Protein AF-A0A7Y0BDV2-F1 (afdb_monomer)

Foldseek 3Di:
DDDDPPQDEAEDEDQPDPDQWDFDQDPNHTYIYHYQDALVSQLVRCPVHDDPDDSVRSSVVCVVRPVVRDHVCVVVVVPDPDPDDPDDDDDDDDDDDDDDDDDDDDDDPPPDPPDPDPPDDPDPPPPPPDDDDDDDDDDDDDDDDDDDDDDDDDPPPDPDQPCPPVQNVVLCVLQVWDWAAPDSFWTFIATPVRFTWTWGWDDDPFWIWIWTDGDPKIKIKIAGPAQVVQVVCCVPVVDCVVFPLWDDDRRIIMGIDPNPSSVVSNVSSVVVVVVVVVVVVVVVPPDDDDDDDDDD

Structure (mmCIF, N/CA/C/O backbone):
data_AF-A0A7Y0BDV2-F1
#
_entry.id   AF-A0A7Y0BDV2-F1
#
loop_
_atom_site.group_PDB
_atom_site.id
_atom_site.type_symbol
_atom_site.label_atom_id
_atom_site.label_alt_id
_atom_site.label_comp_id
_atom_site.label_asym_id
_atom_site.label_entity_id
_atom_site.label_seq_id
_atom_site.pdbx_PDB_ins_code
_atom_site.Cartn_x
_atom_site.Cartn_y
_atom_site.Cartn_z
_atom_site.occupancy
_atom_site.B_iso_or_equiv
_atom_site.auth_seq_id
_atom_site.auth_comp_id
_atom_site.auth_asym_id
_atom_site.auth_atom_id
_atom_site.pdbx_PDB_model_num
ATOM 1 N N . MET A 1 1 ? 37.574 -21.581 -22.504 1.00 37.75 1 MET A N 1
ATOM 2 C CA . MET A 1 1 ? 36.428 -20.776 -22.975 1.00 37.75 1 MET A CA 1
ATOM 3 C C . MET A 1 1 ? 36.955 -19.386 -23.278 1.00 37.75 1 MET A C 1
ATOM 5 O O . MET A 1 1 ? 37.462 -18.739 -22.374 1.00 37.75 1 MET A O 1
ATOM 9 N N . ASN A 1 2 ? 36.961 -18.993 -24.551 1.00 33.97 2 ASN A N 1
ATOM 10 C CA . ASN A 1 2 ? 37.527 -17.723 -25.001 1.00 33.97 2 ASN A CA 1
ATOM 11 C C . ASN A 1 2 ? 36.594 -16.583 -24.583 1.00 33.97 2 ASN A C 1
ATOM 13 O O . ASN A 1 2 ? 35.489 -16.477 -25.115 1.00 33.97 2 ASN A O 1
ATOM 17 N N . GLY A 1 3 ? 37.030 -15.761 -23.626 1.00 37.97 3 GLY A N 1
ATOM 18 C CA . GLY A 1 3 ? 36.360 -14.508 -23.294 1.00 37.97 3 GLY A CA 1
ATOM 19 C C . GLY A 1 3 ? 36.381 -13.609 -24.523 1.00 37.97 3 GLY A C 1
ATOM 20 O O . GLY A 1 3 ? 37.451 -13.194 -24.969 1.00 37.97 3 GLY A O 1
ATOM 21 N N . ARG A 1 4 ? 35.210 -13.371 -25.119 1.00 41.12 4 ARG A N 1
ATOM 22 C CA . ARG A 1 4 ? 35.083 -12.370 -26.178 1.00 41.12 4 ARG A CA 1
ATOM 23 C C . ARG A 1 4 ? 35.430 -11.005 -25.572 1.00 41.12 4 ARG A C 1
ATOM 25 O O . ARG A 1 4 ? 35.012 -10.745 -24.443 1.00 41.12 4 ARG A O 1
ATOM 32 N N . PRO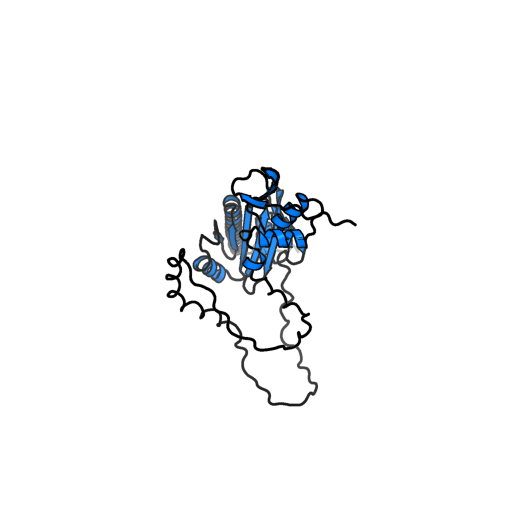 A 1 5 ? 36.194 -10.157 -26.281 1.00 46.66 5 PRO A N 1
ATOM 33 C CA . PRO A 1 5 ? 36.418 -8.786 -25.848 1.00 46.66 5 PRO A CA 1
ATOM 34 C C . PRO A 1 5 ? 35.049 -8.133 -25.663 1.00 46.66 5 PRO A C 1
ATOM 36 O O . PRO A 1 5 ? 34.197 -8.241 -26.543 1.00 46.66 5 PRO A O 1
ATOM 39 N N . THR A 1 6 ? 34.820 -7.529 -24.500 1.00 53.06 6 THR A N 1
ATOM 40 C CA . THR A 1 6 ? 33.627 -6.729 -24.223 1.00 53.06 6 THR A CA 1
ATOM 41 C C . THR A 1 6 ? 33.546 -5.643 -25.286 1.00 53.06 6 THR A C 1
ATOM 43 O O . THR A 1 6 ? 34.313 -4.677 -25.246 1.00 53.06 6 THR A O 1
ATOM 46 N N . GLU A 1 7 ? 32.679 -5.848 -26.279 1.00 60.53 7 GLU A N 1
ATOM 47 C CA . GLU A 1 7 ? 32.279 -4.800 -27.208 1.00 60.53 7 GLU A CA 1
ATOM 48 C C . GLU A 1 7 ? 31.869 -3.586 -26.374 1.00 60.53 7 GLU A C 1
ATOM 50 O O . GLU A 1 7 ? 31.242 -3.708 -25.323 1.00 60.53 7 GLU A O 1
ATOM 55 N N . LYS A 1 8 ? 32.342 -2.409 -26.767 1.00 66.25 8 LYS A N 1
ATOM 56 C CA . LYS A 1 8 ? 32.091 -1.185 -26.019 1.00 66.25 8 LYS A CA 1
ATOM 57 C C . LYS A 1 8 ? 30.638 -0.781 -26.273 1.00 66.25 8 LYS A C 1
ATOM 59 O O . LYS A 1 8 ? 30.310 -0.393 -27.391 1.00 66.25 8 LYS A O 1
ATOM 64 N N . PHE A 1 9 ? 29.793 -0.921 -25.257 1.00 76.38 9 PHE A N 1
ATOM 65 C CA . PHE A 1 9 ? 28.392 -0.509 -25.292 1.00 76.38 9 PHE A CA 1
ATOM 66 C C . PHE A 1 9 ? 28.232 0.864 -24.645 1.00 76.38 9 PHE A C 1
ATOM 68 O O . PHE A 1 9 ? 28.852 1.132 -23.611 1.00 76.38 9 PHE A O 1
ATOM 75 N N . ASP A 1 10 ? 27.368 1.687 -25.232 1.00 82.38 10 ASP A N 1
ATOM 76 C CA . ASP A 1 10 ? 26.904 2.933 -24.621 1.00 82.38 10 ASP A CA 1
ATOM 77 C C . ASP A 1 10 ? 25.481 2.722 -24.091 1.00 82.38 10 ASP A C 1
ATOM 79 O O . ASP A 1 10 ? 24.599 2.285 -24.833 1.00 82.38 10 ASP A O 1
ATOM 83 N N . ILE A 1 11 ? 25.239 3.020 -22.816 1.00 81.94 11 ILE A N 1
ATOM 84 C CA . ILE A 1 11 ? 23.903 2.973 -22.217 1.00 81.94 11 ILE A CA 1
ATOM 85 C C . ILE A 1 11 ? 23.332 4.391 -22.166 1.00 81.94 11 ILE A C 1
ATOM 87 O O . ILE A 1 11 ? 23.942 5.303 -21.609 1.00 81.94 11 ILE A O 1
ATOM 91 N N . VAL A 1 12 ? 22.142 4.577 -22.739 1.00 84.19 12 VAL A N 1
ATOM 92 C CA . VAL A 1 12 ? 21.433 5.861 -22.770 1.00 84.19 12 VAL A CA 1
ATOM 93 C C . VAL A 1 12 ? 20.081 5.705 -22.083 1.00 84.19 12 VAL A C 1
ATOM 95 O O . VAL A 1 12 ? 19.277 4.843 -22.440 1.00 84.19 12 VAL A O 1
ATOM 98 N N . VAL A 1 13 ? 19.816 6.558 -21.094 1.00 82.50 13 VAL A N 1
ATOM 99 C CA . VAL A 1 13 ? 18.532 6.588 -20.386 1.00 82.50 13 VAL A CA 1
ATOM 100 C C . VAL A 1 13 ? 17.626 7.628 -21.041 1.00 82.50 13 VAL A C 1
ATOM 102 O O . VAL A 1 13 ? 17.901 8.826 -20.988 1.00 82.50 13 VAL A O 1
ATOM 105 N N . GLU A 1 14 ? 16.526 7.189 -21.657 1.00 81.19 14 GLU A N 1
ATOM 106 C CA . GLU A 1 14 ? 15.558 8.082 -22.304 1.00 81.19 14 GLU A CA 1
ATOM 107 C C . GLU A 1 14 ? 14.164 7.964 -21.684 1.00 81.19 14 GLU A C 1
ATOM 109 O O . GLU A 1 14 ? 13.527 6.911 -21.675 1.00 81.19 14 GLU A O 1
ATOM 114 N N . LYS A 1 15 ? 13.622 9.101 -21.228 1.00 75.81 15 LYS A N 1
ATOM 115 C CA . LYS A 1 15 ? 12.281 9.178 -20.617 1.00 75.81 15 LYS A CA 1
ATOM 116 C C . LYS A 1 15 ? 11.137 8.867 -21.585 1.00 75.81 15 LYS A C 1
ATOM 118 O O . LYS A 1 15 ? 10.040 8.553 -21.137 1.00 75.81 15 LYS A O 1
ATOM 123 N N . LYS A 1 16 ? 11.360 9.011 -22.894 1.00 75.25 16 LYS A N 1
ATOM 124 C CA . LYS A 1 16 ? 10.326 8.893 -23.937 1.00 75.25 16 LYS A CA 1
ATOM 125 C C . LYS A 1 16 ? 10.559 7.710 -24.875 1.00 75.25 16 LYS A C 1
ATOM 127 O O . LYS A 1 16 ? 10.121 7.747 -26.021 1.00 75.25 16 LYS A O 1
ATOM 132 N N . PHE A 1 17 ? 11.231 6.665 -24.399 1.00 75.19 17 PHE A N 1
ATOM 133 C CA . PHE A 1 17 ? 11.416 5.461 -25.195 1.00 75.19 17 PHE A CA 1
ATOM 134 C C . PHE A 1 17 ? 10.197 4.522 -25.058 1.00 75.19 17 PHE A C 1
ATOM 136 O O . PHE A 1 17 ? 9.722 4.309 -23.936 1.00 75.19 17 PHE A O 1
ATOM 143 N N . PRO A 1 18 ? 9.636 3.981 -26.161 1.00 72.81 18 PRO A N 1
ATOM 144 C CA . PRO A 1 18 ? 8.401 3.188 -26.125 1.00 72.81 18 PRO A CA 1
ATOM 145 C C . PRO A 1 18 ? 8.577 1.784 -25.525 1.00 72.81 18 PRO A C 1
ATOM 147 O O . PRO A 1 18 ? 7.611 1.244 -24.991 1.00 72.81 18 PRO A O 1
ATOM 150 N N . ALA A 1 19 ? 9.789 1.224 -25.553 1.00 75.31 19 ALA A N 1
ATOM 151 C CA . ALA A 1 19 ? 10.113 -0.073 -24.953 1.00 75.31 19 ALA A CA 1
ATOM 152 C C . ALA A 1 19 ? 10.901 0.078 -23.637 1.00 75.31 19 ALA A C 1
ATOM 154 O O . ALA A 1 19 ? 11.545 1.100 -23.408 1.00 75.31 19 ALA A O 1
ATOM 155 N N . ASP A 1 20 ? 10.869 -0.946 -22.784 1.00 76.50 20 ASP A N 1
ATOM 156 C CA . ASP A 1 20 ? 11.617 -0.952 -21.515 1.00 76.50 20 ASP A CA 1
ATOM 157 C C . ASP A 1 20 ? 13.120 -1.216 -21.713 1.00 76.50 20 ASP A C 1
ATOM 159 O O . ASP A 1 20 ? 13.948 -0.800 -20.899 1.00 76.50 20 ASP A O 1
ATOM 163 N N . VAL A 1 21 ? 13.478 -1.876 -22.819 1.00 84.88 21 VAL A N 1
ATOM 164 C CA . VAL A 1 21 ? 14.854 -2.064 -23.278 1.00 84.88 21 VAL A CA 1
ATOM 165 C C . VAL A 1 21 ? 14.880 -2.060 -24.806 1.00 84.88 21 VAL A C 1
ATOM 167 O O . VAL A 1 21 ? 14.010 -2.658 -25.444 1.00 84.88 21 VAL A O 1
ATOM 170 N N . ALA A 1 22 ? 15.879 -1.426 -25.412 1.00 86.56 22 ALA A N 1
ATOM 171 C CA . ALA A 1 22 ? 16.184 -1.641 -26.823 1.00 86.56 22 ALA A CA 1
ATOM 172 C C . ALA A 1 22 ? 17.684 -1.588 -27.074 1.00 86.56 22 ALA A C 1
ATOM 174 O O . ALA A 1 22 ? 18.360 -0.646 -26.671 1.00 86.56 22 ALA A O 1
ATOM 175 N N . LEU A 1 23 ? 18.188 -2.595 -27.778 1.00 86.75 23 LEU A N 1
ATOM 176 C CA . LEU A 1 23 ? 19.557 -2.631 -28.262 1.00 86.75 23 LEU A CA 1
ATOM 177 C C . LEU A 1 23 ? 19.551 -2.187 -29.726 1.00 86.75 23 LEU A C 1
ATOM 179 O O . LEU A 1 23 ? 18.990 -2.872 -30.582 1.00 86.75 23 LEU A O 1
ATOM 183 N N . ILE A 1 24 ? 20.131 -1.024 -30.008 1.00 86.69 24 ILE A N 1
ATOM 184 C CA . ILE A 1 24 ? 20.155 -0.430 -31.347 1.00 86.69 24 ILE A CA 1
ATOM 185 C C . ILE A 1 24 ? 21.607 -0.196 -31.745 1.00 86.69 24 ILE A C 1
ATOM 187 O O . ILE A 1 24 ? 22.395 0.335 -30.970 1.00 86.69 24 ILE A O 1
ATOM 191 N N . ASN A 1 25 ? 21.973 -0.575 -32.967 1.00 87.00 25 ASN A N 1
ATOM 192 C CA . ASN A 1 25 ? 23.288 -0.256 -33.510 1.00 87.00 25 ASN A CA 1
ATOM 193 C C . ASN A 1 25 ? 23.252 1.139 -34.152 1.00 87.00 25 ASN A C 1
ATOM 195 O O . ASN A 1 25 ? 22.637 1.324 -35.204 1.00 87.00 25 ASN A O 1
ATOM 199 N N . LEU A 1 26 ? 23.888 2.118 -33.509 1.00 83.06 26 LEU A N 1
ATOM 200 C CA . LEU A 1 26 ? 24.015 3.486 -33.999 1.00 83.06 26 LEU A CA 1
ATOM 201 C C . LEU A 1 26 ? 25.461 3.730 -34.426 1.00 83.06 26 LEU A C 1
ATOM 203 O O . LEU A 1 26 ? 26.380 3.709 -33.613 1.00 83.06 26 LEU A O 1
ATOM 207 N N . ASN A 1 27 ? 25.673 3.983 -35.720 1.00 80.81 27 ASN A N 1
ATOM 208 C CA . ASN A 1 27 ? 26.992 4.298 -36.286 1.00 80.81 27 ASN A CA 1
ATOM 209 C C . ASN A 1 27 ? 28.079 3.236 -36.005 1.00 80.81 27 ASN A C 1
ATOM 211 O O . ASN A 1 27 ? 29.254 3.572 -35.868 1.00 80.81 27 ASN A O 1
ATOM 215 N N . GLY A 1 28 ? 27.700 1.957 -35.917 1.00 81.81 28 GLY A N 1
ATOM 216 C CA . GLY A 1 28 ? 28.626 0.859 -35.623 1.00 81.81 28 GLY A CA 1
ATOM 217 C C . GLY A 1 28 ? 28.878 0.627 -34.129 1.00 81.81 28 GLY A C 1
ATOM 218 O O . GLY A 1 28 ? 29.661 -0.260 -33.795 1.00 81.81 28 GLY A O 1
ATOM 219 N N . VAL A 1 29 ? 28.221 1.383 -33.242 1.00 83.88 29 VAL A N 1
ATOM 220 C CA . VAL A 1 29 ? 28.257 1.198 -31.786 1.00 83.88 29 VAL A CA 1
ATOM 221 C C . VAL A 1 29 ? 26.921 0.618 -31.331 1.00 83.88 29 VAL A C 1
ATOM 223 O O . VAL A 1 29 ? 25.858 1.108 -31.709 1.00 83.88 29 VAL A O 1
ATOM 226 N N . GLN A 1 30 ? 26.956 -0.440 -30.522 1.00 85.25 30 GLN A N 1
ATOM 227 C CA . GLN A 1 30 ? 25.744 -0.973 -29.905 1.00 85.25 30 GLN A CA 1
ATOM 228 C C . GLN A 1 30 ? 25.354 -0.084 -28.718 1.00 85.25 30 GLN A C 1
ATOM 230 O O . GLN A 1 30 ? 26.071 -0.006 -27.721 1.00 85.25 30 GLN A O 1
ATOM 235 N N . THR A 1 31 ? 24.219 0.597 -28.847 1.00 88.62 31 THR A N 1
ATOM 236 C CA . THR A 1 31 ? 23.654 1.479 -27.829 1.00 88.62 31 THR A CA 1
ATOM 237 C C . THR A 1 31 ? 22.446 0.810 -27.186 1.00 88.62 31 THR A C 1
ATOM 239 O O . THR A 1 31 ? 21.526 0.366 -27.879 1.00 88.62 31 THR A O 1
ATOM 242 N N . LEU A 1 32 ? 22.444 0.735 -25.857 1.00 88.12 32 LEU A N 1
ATOM 243 C CA . LEU A 1 32 ? 21.336 0.205 -25.077 1.00 88.12 32 LEU A CA 1
ATOM 244 C C . LEU A 1 32 ? 20.482 1.359 -24.546 1.00 88.12 32 LEU A C 1
ATOM 246 O O . LEU A 1 32 ? 20.942 2.154 -23.729 1.00 88.12 32 LEU A O 1
ATOM 250 N N . PHE A 1 33 ? 19.231 1.426 -24.987 1.00 89.06 33 PHE A N 1
ATOM 251 C CA . PHE A 1 33 ? 18.248 2.384 -24.498 1.00 89.06 33 PHE A CA 1
ATOM 252 C C . PHE A 1 33 ? 17.466 1.788 -23.332 1.00 89.06 33 PHE A C 1
ATOM 254 O O . PHE A 1 33 ? 16.874 0.712 -23.461 1.00 89.06 33 PHE A O 1
ATOM 261 N N . LEU A 1 34 ? 17.459 2.502 -22.206 1.00 87.56 34 LEU A N 1
ATOM 262 C CA . LEU A 1 34 ? 16.721 2.140 -20.999 1.00 87.56 34 LEU A CA 1
ATOM 263 C C . LEU A 1 34 ? 15.701 3.221 -20.642 1.00 87.56 34 LEU A C 1
ATOM 265 O O . LEU A 1 34 ? 15.996 4.418 -20.669 1.00 87.56 34 LEU A O 1
ATOM 269 N N . ARG A 1 35 ? 14.502 2.792 -20.245 1.00 86.31 35 ARG A N 1
ATOM 270 C CA . ARG A 1 35 ? 13.512 3.665 -19.606 1.00 86.31 35 ARG A CA 1
ATOM 271 C C . ARG A 1 35 ? 13.911 3.917 -18.140 1.00 86.31 35 ARG A C 1
ATOM 273 O O . ARG A 1 35 ? 14.531 3.043 -17.531 1.00 86.31 35 ARG A O 1
ATOM 280 N N . PRO A 1 36 ? 13.546 5.062 -17.530 1.00 82.62 36 PRO A N 1
ATOM 281 C CA . PRO A 1 36 ? 13.649 5.229 -16.083 1.00 82.62 36 PRO A CA 1
ATOM 282 C C . PRO A 1 36 ? 12.858 4.134 -15.353 1.00 82.62 36 PRO A C 1
ATOM 284 O O . PRO A 1 36 ? 11.647 4.021 -15.521 1.00 82.62 36 PRO A O 1
ATOM 287 N N . GLN A 1 37 ? 13.551 3.322 -14.560 1.00 82.88 37 GLN A N 1
ATOM 288 C CA . GLN A 1 37 ? 13.022 2.158 -13.854 1.00 82.88 37 GLN A CA 1
ATOM 289 C C . GLN A 1 37 ? 13.871 1.874 -12.609 1.00 82.88 37 GLN A C 1
ATOM 291 O O . GLN A 1 37 ? 14.824 2.596 -12.325 1.00 82.88 37 GLN A O 1
ATOM 296 N N . THR A 1 38 ? 13.537 0.837 -11.843 1.00 85.50 38 THR A N 1
ATOM 297 C CA . THR A 1 38 ? 14.323 0.468 -10.656 1.00 85.50 38 THR A CA 1
ATOM 298 C C . THR A 1 38 ? 15.670 -0.144 -11.051 1.00 85.50 38 THR A C 1
ATOM 300 O O . THR A 1 38 ? 15.770 -0.801 -12.089 1.00 85.50 38 THR A O 1
ATOM 303 N N . PHE A 1 39 ? 16.699 0.021 -10.207 1.00 86.38 39 PHE A N 1
ATOM 304 C CA . PHE A 1 39 ? 18.043 -0.524 -10.458 1.00 86.38 39 PHE A CA 1
ATOM 305 C C . PHE A 1 39 ? 18.004 -2.025 -10.784 1.00 86.38 39 PHE A C 1
ATOM 307 O O . PHE A 1 39 ? 18.563 -2.463 -11.785 1.00 86.38 39 PHE A O 1
ATOM 314 N N . ARG A 1 40 ? 17.240 -2.806 -10.010 1.00 86.19 40 ARG A N 1
ATOM 315 C CA . ARG A 1 40 ? 17.055 -4.246 -10.243 1.00 86.19 40 ARG A CA 1
ATOM 316 C C . ARG A 1 40 ? 16.456 -4.562 -11.618 1.00 86.19 40 ARG A C 1
ATOM 318 O O . ARG A 1 40 ? 16.956 -5.449 -12.303 1.00 86.19 40 ARG A O 1
ATOM 325 N N . SER A 1 41 ? 15.433 -3.818 -12.037 1.00 87.44 41 SER A N 1
ATOM 326 C CA . SER A 1 41 ? 14.811 -4.007 -13.358 1.00 87.44 41 SER A CA 1
ATOM 327 C C . SER A 1 41 ? 15.776 -3.631 -14.484 1.00 87.44 41 SER A C 1
ATOM 329 O O . SER A 1 41 ? 15.817 -4.294 -15.516 1.00 87.44 41 SER A O 1
ATOM 331 N N . ALA A 1 42 ? 16.617 -2.612 -14.271 1.00 89.00 42 ALA A N 1
ATOM 332 C CA . ALA A 1 42 ? 17.688 -2.265 -15.201 1.00 89.00 42 ALA A CA 1
ATOM 333 C C . ALA A 1 42 ? 18.719 -3.388 -15.336 1.00 89.00 42 ALA A C 1
ATOM 335 O O . ALA A 1 42 ? 19.056 -3.751 -16.461 1.00 89.00 42 ALA A O 1
ATOM 336 N N . VAL A 1 43 ? 19.158 -3.989 -14.227 1.00 90.56 43 VAL A N 1
ATOM 337 C CA . VAL A 1 43 ? 20.105 -5.120 -14.235 1.00 90.56 43 VAL A CA 1
ATOM 338 C C . VAL A 1 43 ? 19.530 -6.311 -15.001 1.00 90.56 43 VAL A C 1
ATOM 340 O O . VAL A 1 43 ? 20.208 -6.892 -15.850 1.00 90.56 43 VAL A O 1
ATOM 343 N N . GLU A 1 44 ? 18.269 -6.660 -14.744 1.00 90.12 44 GLU A N 1
ATOM 344 C CA . GLU A 1 44 ? 17.595 -7.762 -15.434 1.00 90.12 44 GLU A CA 1
ATOM 345 C C . GLU A 1 44 ? 17.424 -7.476 -16.935 1.00 90.12 44 GLU A C 1
ATOM 347 O O . GLU A 1 44 ? 17.742 -8.338 -17.758 1.00 90.12 44 GLU A O 1
ATOM 352 N N . ASN A 1 45 ? 17.031 -6.255 -17.310 1.00 90.44 45 ASN A N 1
ATOM 353 C CA . ASN A 1 45 ? 16.884 -5.857 -18.712 1.00 90.44 45 ASN A CA 1
ATOM 354 C C . ASN A 1 45 ? 18.220 -5.856 -19.464 1.00 90.44 45 ASN A C 1
ATOM 356 O O . ASN A 1 45 ? 18.277 -6.348 -20.589 1.00 90.44 45 ASN A O 1
ATOM 360 N N . VAL A 1 46 ? 19.303 -5.368 -18.846 1.00 90.31 46 VAL A N 1
ATOM 361 C CA . VAL A 1 46 ? 20.657 -5.420 -19.425 1.00 90.31 46 VAL A CA 1
ATOM 362 C C . VAL A 1 46 ? 21.079 -6.867 -19.663 1.00 90.31 46 VAL A C 1
ATOM 364 O O . VAL A 1 46 ? 21.561 -7.195 -20.745 1.00 90.31 46 VAL A O 1
ATOM 367 N N . ARG A 1 47 ? 20.857 -7.754 -18.688 1.00 92.44 47 ARG A N 1
ATOM 368 C CA . ARG A 1 47 ? 21.218 -9.174 -18.804 1.00 92.44 47 ARG A CA 1
ATOM 369 C C . ARG A 1 47 ? 20.418 -9.897 -19.889 1.00 92.44 47 ARG A C 1
ATOM 371 O O . ARG A 1 47 ? 20.952 -10.773 -20.562 1.00 92.44 47 ARG A O 1
ATOM 378 N N . ASN A 1 48 ? 19.148 -9.536 -20.055 1.00 88.56 48 ASN A N 1
ATOM 379 C CA . ASN A 1 48 ? 18.289 -10.108 -21.090 1.00 88.56 48 ASN A CA 1
ATOM 380 C C . ASN A 1 48 ? 18.645 -9.578 -22.488 1.00 88.56 48 ASN A C 1
ATOM 382 O O . ASN A 1 48 ? 18.579 -10.329 -23.458 1.00 88.56 48 ASN A O 1
ATOM 386 N N . ALA A 1 49 ? 19.032 -8.303 -22.596 1.00 88.06 49 ALA A N 1
ATOM 387 C CA . ALA A 1 49 ? 19.389 -7.673 -23.865 1.00 88.06 49 ALA A CA 1
ATOM 388 C C . ALA A 1 49 ? 20.807 -8.027 -24.340 1.00 88.06 49 ALA A C 1
ATOM 390 O O . ALA A 1 49 ? 21.035 -8.147 -25.543 1.00 88.06 49 ALA A O 1
ATOM 391 N N . VAL A 1 50 ? 21.758 -8.210 -23.418 1.00 86.12 50 VAL A N 1
ATOM 392 C CA . VAL A 1 50 ? 23.162 -8.504 -23.734 1.00 86.12 50 VAL A CA 1
ATOM 393 C C . VAL A 1 50 ? 23.494 -9.945 -23.351 1.00 86.12 50 VAL A C 1
ATOM 395 O O . VAL A 1 50 ? 23.746 -10.279 -22.192 1.00 86.12 50 VAL A O 1
ATOM 398 N N . ALA A 1 51 ? 23.517 -10.819 -24.356 1.00 85.31 51 ALA A N 1
ATOM 399 C CA . ALA A 1 51 ? 23.767 -12.240 -24.155 1.00 85.31 51 ALA A CA 1
ATOM 400 C C . ALA A 1 51 ? 25.161 -12.506 -23.553 1.00 85.31 51 ALA A C 1
ATOM 402 O O . ALA A 1 51 ? 26.183 -12.085 -24.095 1.00 85.31 51 ALA A O 1
ATOM 403 N N . GLY A 1 52 ? 25.201 -13.273 -22.459 1.00 85.81 52 GLY A N 1
ATOM 404 C CA . GLY A 1 52 ? 26.444 -13.729 -21.824 1.00 85.81 52 GLY A CA 1
ATOM 405 C C . GLY A 1 52 ? 27.023 -12.790 -20.762 1.00 85.81 52 GLY A C 1
ATOM 406 O O . GLY A 1 52 ? 28.096 -13.077 -20.233 1.00 85.81 52 GLY A O 1
ATOM 407 N N . VAL A 1 53 ? 26.328 -11.703 -20.420 1.00 88.12 53 VAL A N 1
ATOM 408 C CA . VAL A 1 53 ? 26.711 -10.820 -19.311 1.00 88.12 53 VAL A CA 1
ATOM 409 C C . VAL A 1 53 ? 26.335 -11.458 -17.970 1.00 88.12 53 VAL A C 1
ATOM 411 O O . VAL A 1 53 ? 25.219 -11.946 -17.784 1.00 88.12 53 VAL A O 1
ATOM 414 N N . THR A 1 54 ? 27.272 -11.461 -17.020 1.00 91.31 54 THR A N 1
ATOM 415 C CA . THR A 1 54 ? 27.018 -11.909 -15.643 1.00 91.31 54 THR A CA 1
ATOM 416 C C . THR A 1 54 ? 26.263 -10.839 -14.853 1.00 91.31 54 THR A C 1
ATOM 418 O O . THR A 1 54 ? 26.325 -9.656 -15.181 1.00 91.31 54 THR A O 1
ATOM 421 N N . LEU A 1 55 ? 25.562 -11.240 -13.786 1.00 88.69 55 LEU A N 1
ATOM 422 C CA . LEU A 1 55 ? 24.831 -10.308 -12.913 1.00 88.69 55 LEU A CA 1
ATOM 423 C C . LEU A 1 55 ? 25.743 -9.177 -12.403 1.00 88.69 55 LEU A C 1
ATOM 425 O O . LEU A 1 55 ? 25.414 -8.007 -12.557 1.00 88.69 55 LEU A O 1
ATOM 429 N N . GLU A 1 56 ? 26.919 -9.532 -11.885 1.00 87.38 56 GLU A N 1
ATOM 430 C CA . GLU A 1 56 ? 27.899 -8.576 -11.354 1.00 87.38 56 GLU A CA 1
ATOM 431 C C . GLU A 1 56 ? 28.387 -7.586 -12.422 1.00 87.38 56 GLU A C 1
ATOM 433 O O . GLU A 1 56 ? 28.540 -6.397 -12.149 1.00 87.38 56 GLU A O 1
ATOM 438 N N . ALA A 1 57 ? 28.590 -8.054 -13.659 1.00 88.00 57 ALA A N 1
ATOM 439 C CA . ALA A 1 57 ? 28.988 -7.191 -14.765 1.00 88.00 57 ALA A CA 1
ATOM 440 C C . ALA A 1 57 ? 27.854 -6.238 -15.179 1.00 88.00 57 ALA A C 1
ATOM 442 O O . ALA A 1 57 ? 28.115 -5.069 -15.454 1.00 88.00 57 ALA A O 1
ATOM 443 N N . ALA A 1 58 ? 26.601 -6.705 -15.186 1.00 89.19 58 ALA A N 1
ATOM 444 C CA . ALA A 1 58 ? 25.438 -5.859 -15.456 1.00 89.19 58 ALA A CA 1
ATOM 445 C C . ALA A 1 58 ? 25.264 -4.767 -14.388 1.00 89.19 58 ALA A C 1
ATOM 447 O O . ALA A 1 58 ? 25.057 -3.602 -14.728 1.00 89.19 58 ALA A O 1
ATOM 448 N N . GLU A 1 59 ? 25.415 -5.115 -13.109 1.00 90.12 59 GLU A N 1
ATOM 449 C CA . GLU A 1 59 ? 25.381 -4.152 -12.003 1.00 90.12 59 GLU A CA 1
ATOM 450 C C . GLU A 1 59 ? 26.500 -3.113 -12.106 1.00 90.12 59 GLU A C 1
ATOM 452 O O . GLU A 1 59 ? 26.246 -1.916 -11.958 1.00 90.12 59 GLU A O 1
ATOM 457 N N . ALA A 1 60 ? 27.730 -3.555 -12.389 1.00 86.88 60 ALA A N 1
ATOM 458 C CA . ALA A 1 60 ? 28.869 -2.662 -12.569 1.00 86.88 60 ALA A CA 1
ATOM 459 C C . ALA A 1 60 ? 28.641 -1.679 -13.731 1.00 86.88 60 ALA A C 1
ATOM 461 O O . ALA A 1 60 ? 28.860 -0.480 -13.563 1.00 86.88 60 ALA A O 1
ATOM 462 N N . MET A 1 61 ? 28.125 -2.159 -14.870 1.00 87.25 61 MET A N 1
ATOM 463 C CA . MET A 1 61 ? 27.832 -1.321 -16.039 1.00 87.25 61 MET A CA 1
ATOM 464 C C . MET A 1 61 ? 26.784 -0.245 -15.744 1.00 87.25 61 MET A C 1
ATOM 466 O O . MET A 1 61 ? 26.973 0.914 -16.112 1.00 87.25 61 MET A O 1
ATOM 470 N N . ILE A 1 62 ? 25.699 -0.599 -15.051 1.00 89.62 62 ILE A N 1
ATOM 471 C CA . ILE A 1 62 ? 24.640 0.362 -14.711 1.00 89.62 62 ILE A CA 1
ATOM 472 C C . ILE A 1 62 ? 25.154 1.399 -13.711 1.00 89.62 62 ILE A C 1
ATOM 474 O O . ILE A 1 62 ? 24.869 2.583 -13.866 1.00 89.62 62 ILE A O 1
ATOM 478 N N . ARG A 1 63 ? 25.953 0.989 -12.717 1.00 88.06 63 ARG A N 1
ATOM 479 C CA . ARG A 1 63 ? 26.545 1.920 -11.740 1.00 88.06 63 ARG A CA 1
ATOM 480 C C . ARG A 1 63 ? 27.537 2.892 -12.375 1.00 88.06 63 ARG A C 1
ATOM 482 O O . ARG A 1 63 ? 27.601 4.042 -11.949 1.00 88.06 63 ARG A O 1
ATOM 489 N N . GLU A 1 64 ? 28.309 2.443 -13.362 1.00 86.75 64 GLU A N 1
ATOM 490 C CA . GLU A 1 64 ? 29.314 3.275 -14.030 1.00 86.75 64 GLU A CA 1
ATOM 491 C C . GLU A 1 64 ? 28.687 4.250 -15.035 1.00 86.75 64 GLU A C 1
ATOM 493 O O . GLU A 1 64 ? 29.050 5.426 -15.058 1.00 86.75 64 GLU A O 1
ATOM 498 N N . GLN A 1 65 ? 27.738 3.784 -15.853 1.00 84.50 65 GLN A N 1
ATOM 499 C CA . GLN A 1 65 ? 27.195 4.575 -16.962 1.00 84.50 65 GLN A CA 1
ATOM 500 C C . GLN A 1 65 ? 25.884 5.301 -16.631 1.00 84.50 65 GLN A C 1
ATOM 502 O O . GLN A 1 65 ? 25.537 6.271 -17.303 1.00 84.50 65 GLN A O 1
ATOM 507 N N . CYS A 1 66 ? 25.143 4.867 -15.608 1.00 83.81 66 CYS A N 1
ATOM 508 C CA . CYS A 1 66 ? 23.806 5.380 -15.303 1.00 83.81 66 CYS A CA 1
ATOM 509 C C . CYS A 1 66 ? 23.637 5.710 -13.808 1.00 83.81 66 CYS A C 1
ATOM 511 O O . CYS A 1 66 ? 22.869 5.044 -13.109 1.00 83.81 66 CYS A O 1
ATOM 513 N N . PRO A 1 67 ? 24.273 6.789 -13.309 1.00 79.31 67 PRO A N 1
ATOM 514 C CA . PRO A 1 67 ? 24.118 7.225 -11.917 1.00 79.31 67 PRO A CA 1
ATOM 515 C C . PRO A 1 67 ? 22.693 7.702 -11.582 1.00 79.31 67 PRO A C 1
ATOM 517 O O . PRO A 1 67 ? 22.378 7.935 -10.419 1.00 79.31 67 PRO A O 1
ATOM 520 N N . GLU A 1 68 ? 21.832 7.868 -12.591 1.00 75.75 68 GLU A N 1
ATOM 521 C CA . GLU A 1 68 ? 20.435 8.288 -12.439 1.00 75.75 68 GLU A CA 1
ATOM 522 C C . GLU A 1 68 ? 19.535 7.206 -11.825 1.00 75.75 68 GLU A C 1
ATOM 524 O O . GLU A 1 68 ? 18.498 7.531 -11.244 1.00 75.75 68 GLU A O 1
ATOM 529 N N . PHE A 1 69 ? 19.914 5.926 -11.920 1.00 76.88 69 PHE A N 1
ATOM 530 C CA . PHE A 1 69 ? 19.182 4.849 -11.260 1.00 76.88 69 PHE A CA 1
ATOM 531 C C . PHE A 1 69 ? 19.537 4.830 -9.774 1.00 76.88 69 PHE A C 1
ATOM 533 O O . PHE A 1 69 ? 20.505 4.201 -9.349 1.00 76.88 69 PHE A O 1
ATOM 540 N N . VAL A 1 70 ? 18.747 5.546 -8.974 1.00 64.75 70 VAL A N 1
ATOM 541 C CA . VAL A 1 70 ? 18.900 5.538 -7.519 1.00 64.75 70 VAL A CA 1
ATOM 542 C C . VAL A 1 70 ? 18.509 4.160 -6.995 1.00 64.75 70 VAL A C 1
ATOM 544 O O . VAL A 1 70 ? 17.386 3.695 -7.199 1.00 64.75 70 VAL A O 1
ATOM 547 N N . ASP A 1 71 ? 19.457 3.504 -6.330 1.00 64.75 71 ASP A N 1
ATOM 548 C CA . ASP A 1 71 ? 19.219 2.214 -5.701 1.00 64.75 71 ASP A CA 1
ATOM 549 C C . ASP A 1 71 ? 18.144 2.359 -4.618 1.00 64.75 71 ASP A C 1
ATOM 551 O O . ASP A 1 71 ? 18.197 3.274 -3.787 1.00 64.75 71 ASP A O 1
ATOM 555 N N . ILE A 1 72 ? 17.161 1.460 -4.618 1.00 59.53 72 ILE A N 1
ATOM 556 C CA . ILE A 1 72 ? 16.116 1.467 -3.588 1.00 59.53 72 ILE A CA 1
ATOM 557 C C . ILE A 1 72 ? 16.767 1.213 -2.226 1.00 59.53 72 ILE A C 1
ATOM 559 O O . ILE A 1 72 ? 16.342 1.796 -1.236 1.00 59.53 72 ILE A O 1
ATOM 563 N N . ASP A 1 73 ? 17.871 0.466 -2.183 1.00 52.06 73 ASP A N 1
ATOM 564 C CA . ASP A 1 73 ? 18.639 0.238 -0.960 1.00 52.06 73 ASP A CA 1
ATOM 565 C C . ASP A 1 73 ? 19.329 1.521 -0.450 1.00 52.06 73 ASP A C 1
ATOM 567 O O . ASP A 1 73 ? 19.469 1.714 0.758 1.00 52.06 73 ASP A O 1
ATOM 571 N N . ASN A 1 74 ? 19.678 2.465 -1.336 1.00 54.28 74 ASN A N 1
ATOM 572 C CA . ASN A 1 74 ? 20.135 3.804 -0.935 1.00 54.28 74 ASN A CA 1
ATOM 573 C C . ASN A 1 74 ? 18.973 4.675 -0.433 1.00 54.28 74 ASN A C 1
ATOM 575 O O . ASN A 1 74 ? 19.142 5.426 0.526 1.00 54.28 74 ASN A O 1
ATOM 579 N N . LEU A 1 75 ? 17.786 4.560 -1.038 1.00 51.84 75 LEU A N 1
ATOM 580 C CA . LEU A 1 75 ? 16.575 5.263 -0.583 1.00 51.84 75 LEU A CA 1
ATOM 581 C C . LEU A 1 75 ? 16.044 4.717 0.750 1.00 51.84 75 LEU A C 1
ATOM 583 O O . LEU A 1 75 ? 15.464 5.462 1.535 1.00 51.84 75 LEU A O 1
ATOM 587 N N . LEU A 1 76 ? 16.271 3.433 1.021 1.00 51.12 76 LEU A N 1
ATOM 588 C CA . LEU A 1 76 ? 15.901 2.749 2.257 1.00 51.12 76 LEU A CA 1
ATOM 589 C C . LEU A 1 76 ? 17.027 2.750 3.307 1.00 51.12 76 LEU A C 1
ATOM 591 O O . LEU A 1 76 ? 16.868 2.135 4.360 1.00 51.12 76 LEU A O 1
ATOM 595 N N . GLY A 1 77 ? 18.165 3.408 3.041 1.00 45.28 77 GLY A N 1
ATOM 596 C CA . GLY A 1 77 ? 19.302 3.489 3.968 1.00 45.28 77 GLY A CA 1
ATOM 597 C C . GLY A 1 77 ? 19.934 2.135 4.323 1.00 45.28 77 GLY A C 1
ATOM 598 O O . GLY A 1 77 ? 20.573 2.005 5.365 1.00 45.28 77 GLY A O 1
ATOM 599 N N . THR A 1 78 ? 19.737 1.117 3.485 1.00 47.03 78 THR A N 1
ATOM 600 C CA . THR A 1 78 ? 20.209 -0.265 3.674 1.00 47.03 78 THR A CA 1
ATOM 601 C C . THR A 1 78 ? 21.528 -0.554 2.966 1.00 47.03 78 THR A C 1
ATOM 603 O O . THR A 1 78 ? 22.059 -1.656 3.105 1.00 47.03 78 THR A O 1
ATOM 606 N N . SER A 1 79 ? 22.114 0.431 2.276 1.00 43.38 79 SER A N 1
ATOM 607 C CA . SER A 1 79 ? 23.469 0.335 1.739 1.00 43.38 79 SER A CA 1
ATOM 608 C C . SER A 1 79 ? 24.483 0.204 2.882 1.00 43.38 79 SER A C 1
ATOM 610 O O . SER A 1 79 ? 25.005 1.190 3.411 1.00 43.38 79 SER A O 1
ATOM 612 N N . LEU A 1 80 ? 24.767 -1.030 3.293 1.00 46.28 80 LEU A N 1
ATOM 613 C CA . LEU A 1 80 ? 25.939 -1.323 4.102 1.00 46.28 80 LEU A CA 1
ATOM 614 C C . LEU A 1 80 ? 27.163 -0.846 3.307 1.00 46.28 80 LEU A C 1
ATOM 616 O O . LEU A 1 80 ? 27.291 -1.205 2.132 1.00 46.28 80 LEU A O 1
ATOM 620 N N . PRO A 1 81 ? 28.051 -0.024 3.895 1.00 44.19 81 PRO A N 1
ATOM 621 C CA . PRO A 1 81 ? 29.284 0.346 3.224 1.00 44.19 81 PRO A CA 1
ATOM 622 C C . PRO A 1 81 ? 30.014 -0.942 2.851 1.00 44.19 81 PRO A C 1
ATOM 624 O O . PRO A 1 81 ? 30.188 -1.822 3.699 1.00 44.19 81 PRO A O 1
ATOM 627 N N . ALA A 1 82 ? 30.394 -1.062 1.576 1.00 48.19 82 ALA A N 1
ATOM 628 C CA . ALA A 1 82 ? 31.162 -2.201 1.100 1.00 48.19 82 ALA A CA 1
ATOM 629 C C . ALA A 1 82 ? 32.345 -2.421 2.059 1.00 48.19 82 ALA A C 1
ATOM 631 O O . ALA A 1 82 ? 33.053 -1.450 2.363 1.00 48.19 82 ALA A O 1
ATOM 632 N N . PRO A 1 83 ? 32.541 -3.644 2.587 1.00 46.22 83 PRO A N 1
ATOM 633 C CA . PRO A 1 83 ? 33.647 -3.899 3.489 1.00 46.22 83 PRO A CA 1
ATOM 634 C C . PRO A 1 83 ? 34.945 -3.502 2.776 1.00 46.22 83 PRO A C 1
ATOM 636 O O . PRO A 1 83 ? 35.104 -3.806 1.587 1.00 46.22 83 PRO A O 1
ATOM 639 N N . PRO A 1 84 ? 35.858 -2.782 3.455 1.00 47.31 84 PRO A N 1
ATOM 640 C CA . PRO A 1 84 ? 37.122 -2.409 2.847 1.00 47.31 84 PRO A CA 1
ATOM 641 C C . PRO A 1 84 ? 37.815 -3.688 2.358 1.00 47.31 84 PRO A C 1
ATOM 643 O O . PRO A 1 84 ? 37.801 -4.684 3.084 1.00 47.31 84 PRO A O 1
ATOM 646 N N . PRO A 1 85 ? 38.390 -3.699 1.144 1.00 46.81 85 PRO A N 1
ATOM 647 C CA . PRO A 1 85 ? 39.012 -4.894 0.592 1.00 46.81 85 PRO A CA 1
ATOM 648 C C . PRO A 1 85 ? 40.111 -5.394 1.535 1.00 46.81 85 PRO A C 1
ATOM 650 O O . PRO A 1 85 ? 41.155 -4.758 1.693 1.00 46.81 85 PRO A O 1
ATOM 653 N N . VAL A 1 86 ? 39.854 -6.534 2.179 1.00 53.34 86 VAL A N 1
ATOM 654 C CA . VAL A 1 86 ? 40.805 -7.244 3.036 1.00 53.34 86 VAL A CA 1
ATOM 655 C C . VAL A 1 86 ? 41.695 -8.095 2.138 1.00 53.34 86 VAL A C 1
ATOM 657 O O . VAL A 1 86 ? 41.539 -9.302 2.076 1.00 53.34 86 VAL A O 1
ATOM 660 N N . ASP A 1 87 ? 42.578 -7.442 1.386 1.00 49.59 87 ASP A N 1
ATOM 661 C CA . ASP A 1 87 ? 43.887 -8.003 1.044 1.00 49.59 87 ASP A CA 1
ATOM 662 C C . ASP A 1 87 ? 44.754 -6.919 0.393 1.00 49.59 87 ASP A C 1
ATOM 664 O O . ASP A 1 87 ? 44.733 -6.674 -0.816 1.00 49.59 87 ASP A O 1
ATOM 668 N N . ARG A 1 88 ? 45.525 -6.211 1.219 1.00 36.78 88 ARG A N 1
ATOM 669 C CA . ARG A 1 88 ? 46.715 -5.503 0.749 1.00 36.78 88 ARG A CA 1
ATOM 670 C C . ARG A 1 88 ? 47.894 -5.977 1.570 1.00 36.78 88 ARG A C 1
ATOM 672 O O . ARG A 1 88 ? 48.108 -5.551 2.702 1.00 36.78 88 ARG A O 1
ATOM 679 N N . THR A 1 89 ? 48.658 -6.857 0.942 1.00 47.47 89 THR A N 1
ATOM 680 C CA . THR A 1 89 ? 50.043 -7.178 1.270 1.00 47.47 89 THR A CA 1
ATOM 681 C C . THR A 1 89 ? 50.809 -5.870 1.531 1.00 47.47 89 THR A C 1
ATOM 683 O O . THR A 1 89 ? 50.665 -4.927 0.743 1.00 47.47 89 THR A O 1
ATOM 686 N N . PRO A 1 90 ? 51.594 -5.751 2.616 1.00 43.94 90 PRO A N 1
ATOM 687 C CA . PRO A 1 90 ? 52.299 -4.512 2.915 1.00 43.94 90 PRO A CA 1
ATOM 688 C C . PRO A 1 90 ? 53.371 -4.269 1.847 1.00 43.94 90 PRO A C 1
ATOM 690 O O . PRO A 1 90 ? 54.316 -5.043 1.708 1.00 43.94 90 PRO A O 1
ATOM 693 N N . ALA A 1 91 ? 53.211 -3.198 1.069 1.00 44.16 91 ALA A N 1
ATOM 694 C CA . ALA A 1 91 ? 54.241 -2.761 0.138 1.00 44.16 91 ALA A CA 1
ATOM 695 C C . ALA A 1 91 ? 55.451 -2.219 0.928 1.00 44.16 91 ALA A C 1
ATOM 697 O O . ALA A 1 91 ? 55.258 -1.464 1.886 1.00 44.16 91 ALA A O 1
ATOM 698 N N . PRO A 1 92 ? 56.690 -2.585 0.554 1.00 54.84 92 PRO A N 1
ATOM 699 C CA . PRO A 1 92 ? 57.887 -2.131 1.245 1.00 54.84 92 PRO A CA 1
ATOM 700 C C . PRO A 1 92 ? 58.135 -0.640 0.994 1.00 54.84 92 PRO A C 1
ATOM 702 O O . PRO A 1 92 ? 58.052 -0.149 -0.133 1.00 54.84 92 PRO A O 1
ATOM 705 N N . SER A 1 93 ? 58.467 0.069 2.069 1.00 49.62 93 SER A N 1
ATOM 706 C CA . SER A 1 93 ? 58.870 1.472 2.072 1.00 49.62 93 SER A CA 1
ATOM 707 C C . SER A 1 93 ? 60.131 1.692 1.230 1.00 49.62 93 SER A C 1
ATOM 709 O O . SER A 1 93 ? 61.155 1.055 1.475 1.00 49.62 93 SER A O 1
ATOM 711 N N . ALA A 1 94 ? 60.089 2.633 0.287 1.00 46.91 94 ALA A N 1
ATOM 712 C CA . ALA A 1 94 ? 61.268 3.161 -0.406 1.00 46.91 94 ALA A CA 1
ATOM 713 C C . ALA A 1 94 ? 60.979 4.602 -0.909 1.00 46.91 94 ALA A C 1
ATOM 715 O O . ALA A 1 94 ? 59.817 5.008 -0.923 1.00 46.91 94 ALA A O 1
ATOM 716 N N . PRO A 1 95 ? 61.993 5.420 -1.249 1.00 52.66 95 PRO A N 1
ATOM 717 C CA . PRO A 1 95 ? 62.396 6.567 -0.442 1.00 52.66 95 PRO A CA 1
ATOM 718 C C . PRO A 1 95 ? 62.109 7.932 -1.095 1.00 52.66 95 PRO A C 1
ATOM 720 O O . PRO A 1 95 ? 61.776 8.043 -2.273 1.00 52.66 95 PRO A O 1
ATOM 723 N N . ASP A 1 96 ? 62.300 8.974 -0.285 1.00 50.75 96 ASP A N 1
ATOM 724 C CA . ASP A 1 96 ? 62.300 10.397 -0.632 1.00 50.75 96 ASP A CA 1
ATOM 725 C C . ASP A 1 96 ? 63.127 10.707 -1.895 1.00 50.75 96 ASP A C 1
ATOM 727 O O . ASP A 1 96 ? 64.353 10.585 -1.890 1.00 50.75 96 ASP A O 1
ATOM 731 N N . VAL A 1 97 ? 62.475 11.175 -2.968 1.00 41.78 97 VAL A N 1
ATOM 732 C CA . VAL A 1 97 ? 63.156 11.789 -4.120 1.00 41.78 97 VAL A CA 1
ATOM 733 C C . VAL A 1 97 ? 62.374 12.996 -4.653 1.00 41.78 97 VAL A C 1
ATOM 735 O O . VAL A 1 97 ? 61.364 12.891 -5.339 1.00 41.78 97 VAL A O 1
ATOM 738 N N . ALA A 1 98 ? 62.937 14.162 -4.339 1.00 46.25 98 ALA A N 1
ATOM 739 C CA . ALA A 1 98 ? 63.093 15.360 -5.163 1.00 46.25 98 ALA A CA 1
ATOM 740 C C . ALA A 1 98 ? 61.919 15.872 -6.033 1.00 46.25 98 ALA A C 1
ATOM 742 O O . ALA A 1 98 ? 61.637 15.411 -7.138 1.00 46.25 98 ALA A O 1
ATOM 743 N N . LYS A 1 99 ? 61.400 17.021 -5.579 1.00 48.94 99 LYS A N 1
ATOM 744 C CA . LYS A 1 99 ? 60.859 18.160 -6.344 1.00 48.94 99 LYS A CA 1
ATOM 745 C C . LYS A 1 99 ? 61.121 18.117 -7.864 1.00 48.94 99 LYS A C 1
ATOM 747 O O . LYS A 1 99 ? 62.225 18.419 -8.319 1.00 48.94 99 LYS A O 1
ATOM 752 N N . ARG A 1 100 ? 60.055 17.972 -8.657 1.00 40.09 100 ARG A N 1
ATOM 753 C CA . ARG A 1 100 ? 59.984 18.510 -10.028 1.00 40.09 100 ARG A CA 1
ATOM 754 C C . ARG A 1 100 ? 58.740 19.380 -10.194 1.00 40.09 100 ARG A C 1
ATOM 756 O O . ARG A 1 100 ? 57.621 18.964 -9.923 1.00 40.09 100 ARG A O 1
ATOM 763 N N . ARG A 1 101 ? 58.976 20.628 -10.607 1.00 48.88 101 ARG A N 1
ATOM 764 C CA . ARG A 1 101 ? 57.959 21.640 -10.926 1.00 48.88 101 ARG A CA 1
ATOM 765 C C . ARG A 1 101 ? 57.160 21.228 -12.172 1.00 48.88 101 ARG A C 1
ATOM 767 O O . ARG A 1 101 ? 57.796 20.861 -13.160 1.00 48.88 101 ARG A O 1
ATOM 774 N N . PRO A 1 102 ? 55.831 21.412 -12.204 1.00 47.75 102 PRO A N 1
ATOM 775 C CA . PRO A 1 102 ? 55.088 21.456 -13.457 1.00 47.75 102 PRO A CA 1
ATOM 776 C C . PRO A 1 102 ? 55.107 22.875 -14.070 1.00 47.75 102 PRO A C 1
ATOM 778 O O . PRO A 1 102 ? 55.115 23.873 -13.337 1.00 47.75 102 PRO A O 1
ATOM 781 N N . PRO A 1 103 ? 55.130 22.998 -15.411 1.00 49.88 103 PRO A N 1
ATOM 782 C CA . PRO A 1 103 ? 55.101 24.280 -16.099 1.00 49.88 103 PRO A CA 1
ATOM 783 C C . PRO A 1 103 ? 53.705 24.917 -16.079 1.00 49.88 103 PRO A C 1
ATOM 785 O O . PRO A 1 103 ? 52.672 24.258 -16.174 1.00 49.88 103 PRO A O 1
ATOM 788 N N . ARG A 1 104 ? 53.707 26.250 -16.004 1.00 53.38 104 ARG A N 1
ATOM 789 C CA . ARG A 1 104 ? 52.565 27.131 -16.263 1.00 53.38 104 ARG A CA 1
ATOM 790 C C . ARG A 1 104 ? 52.110 26.986 -17.718 1.00 53.38 104 ARG A C 1
ATOM 792 O O . ARG A 1 104 ? 52.930 27.221 -18.601 1.00 53.38 104 ARG A O 1
ATOM 799 N N . ARG A 1 105 ? 50.809 26.780 -17.957 1.00 43.81 105 ARG A N 1
ATOM 800 C CA . ARG A 1 105 ? 50.050 27.476 -19.018 1.00 43.81 105 ARG A CA 1
ATOM 801 C C . ARG A 1 105 ? 48.536 27.247 -18.901 1.00 43.81 105 ARG A C 1
ATOM 803 O O . ARG A 1 105 ? 48.089 26.116 -18.800 1.00 43.81 105 ARG A O 1
ATOM 810 N N . SER A 1 106 ? 47.823 28.381 -18.907 1.00 38.25 106 SER A N 1
ATOM 811 C CA . SER A 1 106 ? 46.473 28.654 -19.444 1.00 38.25 106 SER A CA 1
ATOM 812 C C . SER A 1 106 ? 45.359 27.624 -19.179 1.00 38.25 106 SER A C 1
ATOM 814 O O . SER A 1 106 ? 45.394 26.524 -19.697 1.00 38.25 106 SER A O 1
ATOM 816 N N . GLY A 1 107 ? 44.277 27.917 -18.461 1.00 52.97 107 GLY A N 1
ATOM 817 C CA . GLY A 1 107 ? 43.572 29.194 -18.410 1.00 52.97 107 GLY A CA 1
ATOM 818 C C . GLY A 1 107 ? 42.188 29.075 -19.045 1.00 52.97 107 GLY A C 1
ATOM 819 O O . GLY A 1 107 ? 41.912 29.825 -19.960 1.00 52.97 107 GLY A O 1
ATOM 820 N N . VAL A 1 108 ? 41.333 28.161 -18.572 1.00 54.03 108 VAL A N 1
ATOM 821 C CA . VAL A 1 108 ? 39.865 28.201 -18.728 1.00 54.03 108 VAL A CA 1
ATOM 822 C C . VAL A 1 108 ? 39.283 27.411 -17.545 1.00 54.03 108 VAL A C 1
ATOM 824 O O . VAL A 1 108 ? 39.831 26.374 -17.195 1.00 54.03 108 VAL A O 1
ATOM 827 N N . ARG A 1 109 ? 38.178 27.874 -16.945 1.00 49.44 109 ARG A N 1
ATOM 828 C CA . ARG A 1 109 ? 37.408 27.243 -15.837 1.00 49.44 109 ARG A CA 1
ATOM 829 C C . ARG A 1 109 ? 37.791 27.601 -14.394 1.00 49.44 109 ARG A C 1
ATOM 831 O O . ARG A 1 109 ? 37.740 26.768 -13.498 1.00 49.44 109 ARG A O 1
ATOM 838 N N . ARG A 1 110 ? 38.055 28.884 -14.126 1.00 46.34 110 ARG A N 1
ATOM 839 C CA . ARG A 1 110 ? 38.147 29.431 -12.754 1.00 46.34 110 ARG A CA 1
ATOM 840 C C . ARG A 1 110 ? 37.018 30.424 -12.436 1.00 46.34 110 ARG A C 1
ATOM 842 O O . ARG A 1 110 ? 37.286 31.532 -11.989 1.00 46.34 110 ARG A O 1
ATOM 849 N N . ARG A 1 111 ? 35.759 30.057 -12.725 1.00 51.53 111 ARG A N 1
ATOM 850 C CA . ARG A 1 111 ? 34.574 30.900 -12.432 1.00 51.53 111 ARG A CA 1
ATOM 851 C C . ARG A 1 111 ? 33.332 30.177 -11.874 1.00 51.53 111 ARG A C 1
ATOM 853 O O . ARG A 1 111 ? 32.275 30.785 -11.847 1.00 51.53 111 ARG A O 1
ATOM 860 N N . GLN A 1 112 ? 33.422 28.939 -11.380 1.00 50.38 112 GLN A N 1
ATOM 861 C CA . GLN A 1 112 ? 32.238 28.240 -10.826 1.00 50.38 112 GLN A CA 1
ATOM 862 C C . GLN A 1 112 ? 32.462 27.546 -9.471 1.00 50.38 112 GLN A C 1
ATOM 864 O O . GLN A 1 112 ? 31.747 26.617 -9.130 1.00 50.38 112 GLN A O 1
ATOM 869 N N . ALA A 1 113 ? 33.425 28.001 -8.664 1.00 45.31 113 ALA A N 1
ATOM 870 C CA . ALA A 1 113 ? 33.714 27.393 -7.357 1.00 45.31 113 ALA A CA 1
ATOM 871 C C . ALA A 1 113 ? 33.702 28.408 -6.200 1.00 45.31 113 ALA A C 1
ATOM 873 O O . ALA A 1 113 ? 34.582 28.384 -5.348 1.00 45.31 113 ALA A O 1
ATOM 874 N N . LEU A 1 114 ? 32.732 29.327 -6.186 1.00 46.59 114 LEU A N 1
ATOM 875 C CA . LEU A 1 114 ? 32.534 30.282 -5.087 1.00 46.59 114 LEU A CA 1
ATOM 876 C C . LEU A 1 114 ? 31.039 30.560 -4.854 1.00 46.59 114 LEU A C 1
ATOM 878 O O . LEU A 1 114 ? 30.629 31.705 -4.938 1.00 46.59 114 LEU A O 1
ATOM 882 N N . LEU A 1 115 ? 30.216 29.533 -4.601 1.00 47.34 115 LEU A N 1
ATOM 883 C CA . LEU A 1 115 ? 28.837 29.718 -4.100 1.00 47.34 115 LEU A CA 1
ATOM 884 C C . LEU A 1 115 ? 28.266 28.498 -3.326 1.00 47.34 115 LEU A C 1
ATOM 886 O O . LEU A 1 115 ? 27.063 28.281 -3.336 1.00 47.34 115 LEU A O 1
ATOM 890 N N . VAL A 1 116 ? 29.082 27.694 -2.624 1.00 46.72 116 VAL A N 1
ATOM 891 C CA . VAL A 1 116 ? 28.558 26.609 -1.745 1.00 46.72 116 VAL A CA 1
ATOM 892 C C . VAL A 1 116 ? 29.344 26.499 -0.431 1.00 46.72 116 VAL A C 1
ATOM 894 O O . VAL A 1 116 ? 29.839 25.441 -0.066 1.00 46.72 116 VAL A O 1
ATOM 897 N N . ALA A 1 117 ? 29.509 27.607 0.292 1.00 47.16 117 ALA A N 1
ATOM 898 C CA . ALA A 1 117 ? 30.187 27.592 1.596 1.00 47.16 117 ALA A CA 1
ATOM 899 C C . ALA A 1 117 ? 29.489 28.444 2.670 1.00 47.16 117 ALA A C 1
ATOM 901 O O . ALA A 1 117 ? 30.154 28.985 3.547 1.00 47.16 117 ALA A O 1
ATOM 902 N N . ALA A 1 118 ? 28.158 28.592 2.611 1.00 45.91 118 ALA A N 1
ATOM 903 C CA . ALA A 1 118 ? 27.435 29.417 3.588 1.00 45.91 118 ALA A CA 1
ATOM 904 C C . ALA A 1 118 ? 26.010 28.946 3.945 1.00 45.91 118 ALA A C 1
ATOM 906 O O . ALA A 1 118 ? 25.200 29.769 4.353 1.00 45.91 118 ALA A O 1
ATOM 907 N N . LEU A 1 119 ? 25.680 27.652 3.826 1.00 49.47 119 LEU A N 1
ATOM 908 C CA . LEU A 1 119 ? 24.382 27.118 4.286 1.00 49.47 119 LEU A CA 1
ATOM 909 C C . LEU A 1 119 ? 24.477 25.702 4.879 1.00 49.47 119 LEU A C 1
ATOM 911 O O . LEU A 1 119 ? 23.678 24.835 4.559 1.00 49.47 119 LEU A O 1
ATOM 915 N N . LEU A 1 120 ? 25.442 25.458 5.765 1.00 49.47 120 LEU A N 1
ATOM 916 C CA . LEU A 1 120 ? 25.369 24.332 6.704 1.00 49.47 120 LEU A CA 1
ATOM 917 C C . LEU A 1 120 ? 25.969 24.767 8.045 1.00 49.47 120 LEU A C 1
ATOM 919 O O . LEU A 1 120 ? 27.175 24.645 8.253 1.00 49.47 120 LEU A O 1
ATOM 923 N N . PRO A 1 121 ? 25.139 25.340 8.931 1.00 48.44 121 PRO A N 1
ATOM 924 C CA . PRO A 1 121 ? 25.091 24.797 10.284 1.00 48.44 121 PRO A CA 1
ATOM 925 C C . PRO A 1 121 ? 23.683 24.921 10.893 1.00 48.44 121 PRO A C 1
ATOM 927 O O . PRO A 1 121 ? 23.439 25.807 11.700 1.00 48.44 121 PRO A O 1
ATOM 930 N N . ALA A 1 122 ? 22.752 24.048 10.508 1.00 51.91 122 ALA A N 1
ATOM 931 C CA . ALA A 1 122 ? 21.558 23.726 11.300 1.00 51.91 122 ALA A CA 1
ATOM 932 C C . ALA A 1 122 ? 20.785 22.600 10.607 1.00 51.91 122 ALA A C 1
ATOM 934 O O . ALA A 1 122 ? 19.914 22.891 9.804 1.00 51.91 122 ALA A O 1
ATOM 935 N N . LEU A 1 123 ? 21.147 21.338 10.863 1.00 50.91 123 LEU A N 1
ATOM 936 C CA . LEU A 1 123 ? 20.273 20.148 10.743 1.00 50.91 123 LEU A CA 1
ATOM 937 C C . LEU A 1 123 ? 21.010 18.880 11.238 1.00 50.91 123 LEU A C 1
ATOM 939 O O . LEU A 1 123 ? 20.875 17.793 10.690 1.00 50.91 123 LEU A O 1
ATOM 943 N N . ALA A 1 124 ? 21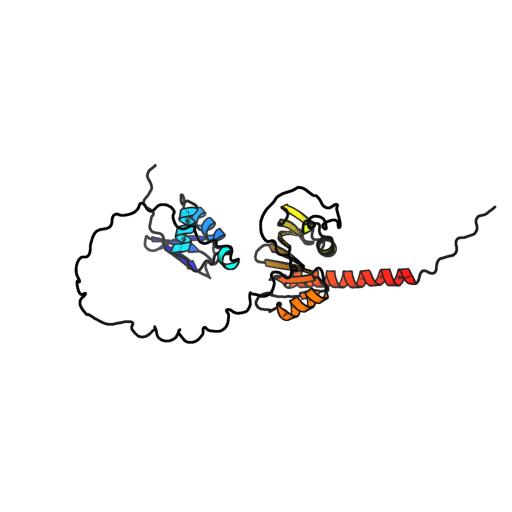.814 19.018 12.297 1.00 47.12 124 ALA A N 1
ATOM 944 C CA . ALA A 1 124 ? 22.507 17.908 12.962 1.00 47.12 124 ALA A CA 1
ATOM 945 C C . ALA A 1 124 ? 22.138 17.822 14.457 1.00 47.12 124 ALA A C 1
ATOM 947 O O . ALA A 1 124 ? 22.978 17.494 15.287 1.00 47.12 124 ALA A O 1
ATOM 948 N N . ALA A 1 125 ? 20.895 18.167 14.818 1.00 45.50 125 ALA A N 1
ATOM 949 C CA . ALA A 1 125 ? 20.463 18.247 16.218 1.00 45.50 125 ALA A CA 1
ATOM 950 C C . ALA A 1 125 ? 19.043 17.706 16.484 1.00 45.50 125 ALA A C 1
ATOM 952 O O . ALA A 1 125 ? 18.386 18.167 17.412 1.00 45.50 125 ALA A O 1
ATOM 953 N N . SER A 1 126 ? 18.566 16.720 15.712 1.00 45.06 126 SER A N 1
ATOM 954 C CA . SER A 1 126 ? 17.212 16.166 15.911 1.00 45.06 126 SER A CA 1
ATOM 955 C C . SER A 1 126 ? 17.098 14.655 15.678 1.00 45.06 126 SER A C 1
ATOM 957 O O . SER A 1 126 ? 16.101 14.203 15.136 1.00 45.06 126 SER A O 1
ATOM 959 N N . TRP A 1 127 ? 18.093 13.851 16.064 1.00 45.00 127 TRP A N 1
ATOM 960 C CA . TRP A 1 127 ? 17.951 12.379 16.097 1.00 45.00 127 TRP A CA 1
ATOM 961 C C . TRP A 1 127 ? 18.557 11.765 17.368 1.00 45.00 127 TRP A C 1
ATOM 963 O O . TRP A 1 127 ? 19.081 10.656 17.354 1.00 45.00 127 TRP A O 1
ATOM 973 N N . ALA A 1 128 ? 18.505 12.504 18.481 1.00 43.75 128 ALA A N 1
ATOM 974 C CA . ALA A 1 128 ? 19.056 12.077 19.769 1.00 43.75 128 ALA A CA 1
ATOM 975 C C . ALA A 1 128 ? 18.072 12.253 20.942 1.00 43.75 128 ALA A C 1
ATOM 977 O O . ALA A 1 128 ? 18.480 12.577 22.052 1.00 43.75 128 ALA A O 1
ATOM 978 N N . LEU A 1 129 ? 16.776 12.019 20.720 1.00 47.88 129 LEU A N 1
ATOM 979 C CA . LEU A 1 129 ? 15.828 11.766 21.809 1.00 47.88 129 LEU A CA 1
ATOM 980 C C . LEU A 1 129 ? 14.963 10.559 21.453 1.00 47.88 129 LEU A C 1
ATOM 982 O O . LEU A 1 129 ? 14.214 10.596 20.484 1.00 47.88 129 LEU A O 1
ATOM 986 N N . GLY A 1 130 ? 15.087 9.492 22.243 1.00 35.16 130 GLY A N 1
ATOM 987 C CA . GLY A 1 130 ? 14.233 8.310 22.122 1.00 35.16 130 GLY A CA 1
ATOM 988 C C . GLY A 1 130 ? 14.919 6.961 22.321 1.00 35.16 130 GLY A C 1
ATOM 989 O O . GLY A 1 130 ? 14.375 5.951 21.890 1.00 35.16 130 GLY A O 1
ATOM 990 N N . ARG A 1 131 ? 16.100 6.893 22.951 1.00 41.44 131 ARG A N 1
ATOM 991 C CA . ARG A 1 131 ? 16.609 5.632 23.509 1.00 41.44 131 ARG A CA 1
ATOM 992 C C . ARG A 1 131 ? 16.975 5.820 24.983 1.00 41.44 131 ARG A C 1
ATOM 994 O O . ARG A 1 131 ? 17.869 6.592 25.300 1.00 41.44 131 ARG A O 1
ATOM 1001 N N . TYR A 1 132 ? 16.281 5.052 25.824 1.00 39.97 132 TYR A N 1
ATOM 1002 C CA . TYR A 1 132 ? 16.539 4.742 27.236 1.00 39.97 132 TYR A CA 1
ATOM 1003 C C . TYR A 1 132 ? 16.258 5.812 28.305 1.00 39.97 132 TYR A C 1
ATOM 1005 O O . TYR A 1 132 ? 17.098 6.639 28.634 1.00 39.97 132 TYR A O 1
ATOM 1013 N N . THR A 1 133 ? 15.139 5.624 29.009 1.00 34.38 133 THR A N 1
ATOM 1014 C CA . THR A 1 133 ? 15.111 5.722 30.477 1.00 34.38 133 THR A CA 1
ATOM 1015 C C . THR A 1 133 ? 14.693 4.364 31.041 1.00 34.38 133 THR A C 1
ATOM 1017 O O . THR A 1 133 ? 13.523 4.141 31.342 1.00 34.38 133 THR A O 1
ATOM 1020 N N . HIS A 1 134 ? 15.645 3.433 31.152 1.00 35.78 134 HIS A N 1
ATOM 1021 C CA . HIS A 1 134 ? 15.572 2.416 32.199 1.00 35.78 134 HIS A CA 1
ATOM 1022 C C . HIS A 1 134 ? 16.417 2.927 33.362 1.00 35.78 134 HIS A C 1
ATOM 1024 O O . HIS A 1 134 ? 17.571 3.319 33.194 1.00 35.78 134 HIS A O 1
ATOM 1030 N N . VAL A 1 135 ? 15.765 3.004 34.511 1.00 35.84 135 VAL A N 1
ATOM 1031 C CA . VAL A 1 135 ? 16.291 3.480 35.782 1.00 35.84 135 VAL A CA 1
ATOM 1032 C C . VAL A 1 135 ? 17.432 2.567 36.247 1.00 35.84 135 VAL A C 1
ATOM 1034 O O . VAL A 1 135 ? 17.274 1.353 36.284 1.00 35.84 135 VAL A O 1
ATOM 1037 N N . ILE A 1 136 ? 18.572 3.210 36.510 1.00 38.19 136 ILE A N 1
ATOM 1038 C CA . ILE A 1 136 ? 19.590 2.980 37.550 1.00 38.19 136 ILE A CA 1
ATOM 1039 C C . ILE A 1 136 ? 19.553 1.601 38.233 1.00 38.19 136 ILE A C 1
ATOM 1041 O O . ILE A 1 136 ? 18.659 1.341 39.025 1.00 38.19 136 ILE A O 1
ATOM 1045 N N . ASP A 1 137 ? 20.598 0.799 38.005 1.00 32.41 137 ASP A N 1
ATOM 1046 C CA . ASP A 1 137 ? 21.459 0.301 39.087 1.00 32.41 137 ASP A CA 1
ATOM 1047 C C . ASP A 1 137 ? 22.819 -0.160 38.530 1.00 32.41 137 ASP A C 1
ATOM 1049 O O . ASP A 1 137 ? 22.915 -0.867 37.526 1.00 32.41 137 ASP A O 1
ATOM 1053 N N . ALA A 1 138 ? 23.892 0.322 39.158 1.00 42.78 138 ALA A N 1
ATOM 1054 C CA . ALA A 1 138 ? 25.276 -0.033 38.851 1.00 42.78 138 ALA A CA 1
ATOM 1055 C C . ALA A 1 138 ? 25.590 -1.478 39.277 1.00 42.78 138 ALA A C 1
ATOM 1057 O O . ALA A 1 138 ? 24.955 -2.000 40.193 1.00 42.78 138 ALA A O 1
ATOM 1058 N N . PRO A 1 139 ? 26.667 -2.079 38.738 1.00 38.50 139 PRO A N 1
ATOM 1059 C CA . PRO A 1 139 ? 27.515 -2.834 39.651 1.00 38.50 139 PRO A CA 1
ATOM 1060 C C . PRO A 1 139 ? 29.012 -2.612 39.426 1.00 38.50 139 PRO A C 1
ATOM 1062 O O . PRO A 1 139 ? 29.573 -2.813 38.348 1.00 38.50 139 PRO A O 1
ATOM 1065 N N . THR A 1 140 ? 29.664 -2.265 40.531 1.00 36.09 140 THR A N 1
ATOM 1066 C CA . THR A 1 140 ? 31.054 -2.608 40.824 1.00 36.09 140 THR A CA 1
ATOM 1067 C C . THR A 1 140 ? 31.237 -4.135 40.761 1.00 36.09 140 THR A C 1
ATOM 1069 O O . THR A 1 140 ? 30.308 -4.902 40.992 1.00 36.09 140 THR A O 1
ATOM 1072 N N . ALA A 1 141 ? 32.450 -4.551 40.407 1.00 39.78 141 ALA A N 1
ATOM 1073 C CA . ALA A 1 141 ? 32.856 -5.876 39.955 1.00 39.78 141 ALA A CA 1
ATOM 1074 C C . ALA A 1 141 ? 32.580 -7.099 40.866 1.00 39.78 141 ALA A C 1
ATOM 1076 O O . ALA A 1 141 ? 32.545 -7.006 42.088 1.00 39.78 141 ALA A O 1
ATOM 1077 N N . ALA A 1 142 ? 32.633 -8.252 40.181 1.00 39.53 142 ALA A N 1
ATOM 1078 C CA . ALA A 1 142 ? 33.024 -9.599 40.619 1.00 39.53 142 ALA A CA 1
ATOM 1079 C C . ALA A 1 142 ? 31.971 -10.519 41.271 1.00 39.53 142 ALA A C 1
ATOM 1081 O O . ALA A 1 142 ? 31.399 -10.228 42.313 1.00 39.53 142 ALA A O 1
ATOM 1082 N N . GLY A 1 143 ? 31.856 -11.719 40.683 1.00 32.75 143 GLY A N 1
ATOM 1083 C CA . GLY A 1 143 ? 31.290 -12.919 41.304 1.00 32.75 143 GLY A CA 1
ATOM 1084 C C . GLY A 1 143 ? 29.986 -13.398 40.670 1.00 32.75 143 GLY A C 1
ATOM 1085 O O . GLY A 1 143 ? 28.925 -12.847 40.935 1.00 32.75 143 GLY A O 1
ATOM 1086 N N . SER A 1 144 ? 30.034 -14.479 39.886 1.00 39.47 144 SER A N 1
ATOM 1087 C CA . SER A 1 144 ? 28.839 -15.310 39.693 1.00 39.47 144 SER A CA 1
ATOM 1088 C C . SER A 1 144 ? 28.504 -15.989 41.024 1.00 39.47 144 SER A C 1
ATOM 1090 O O . SER A 1 144 ? 29.382 -16.616 41.621 1.00 39.47 144 SER A O 1
ATOM 1092 N N . PRO A 1 145 ? 27.246 -15.906 41.476 1.00 37.88 145 PRO A N 1
ATOM 1093 C CA . PRO A 1 145 ? 26.517 -17.151 41.669 1.00 37.88 145 PRO A CA 1
ATOM 1094 C C . PRO A 1 145 ? 25.050 -17.079 41.220 1.00 37.88 145 PRO A C 1
ATOM 1096 O O . PRO A 1 145 ? 24.375 -16.056 41.282 1.00 37.88 145 PRO A O 1
ATOM 1099 N N . SER A 1 146 ? 24.583 -18.247 40.786 1.00 44.47 146 SER A N 1
ATOM 1100 C CA . SER A 1 146 ? 23.194 -18.668 40.623 1.00 44.47 146 SER A CA 1
ATOM 1101 C C . SER A 1 146 ? 22.213 -18.038 41.622 1.00 44.47 146 SER A C 1
ATOM 1103 O O . SER A 1 146 ? 22.377 -18.211 42.828 1.00 44.47 146 SER A O 1
ATOM 1105 N N . SER A 1 147 ? 21.137 -17.430 41.115 1.00 35.84 147 SER A N 1
ATOM 1106 C CA . SER A 1 147 ? 19.795 -17.412 41.721 1.00 35.84 147 SER A CA 1
ATOM 1107 C C . SER A 1 147 ? 18.780 -16.923 40.684 1.00 35.84 147 SER A C 1
ATOM 1109 O O . SER A 1 147 ? 18.860 -15.797 40.202 1.00 35.84 147 SER A O 1
ATOM 1111 N N . ALA A 1 148 ? 17.837 -17.787 40.315 1.00 43.88 148 ALA A N 1
ATOM 1112 C CA . ALA A 1 148 ? 16.659 -17.400 39.548 1.00 43.88 148 ALA A CA 1
ATOM 1113 C C . ALA A 1 148 ? 15.743 -16.484 40.382 1.00 43.88 148 ALA A C 1
ATOM 1115 O O . ALA A 1 148 ? 15.583 -16.734 41.578 1.00 43.88 148 ALA A O 1
ATOM 1116 N N . PRO A 1 149 ? 15.038 -15.526 39.758 1.00 39.28 149 PRO A N 1
ATOM 1117 C CA . PRO A 1 149 ? 13.743 -15.070 40.238 1.00 39.28 149 PRO A CA 1
ATOM 1118 C C . PRO A 1 149 ? 12.609 -15.730 39.441 1.00 39.28 149 PRO A C 1
ATOM 1120 O O . PRO A 1 149 ? 12.668 -15.877 38.220 1.00 39.28 149 PRO A O 1
ATOM 1123 N N . ALA A 1 150 ? 11.576 -16.124 40.179 1.00 36.53 150 ALA A N 1
ATOM 1124 C CA . ALA A 1 150 ? 10.305 -16.664 39.711 1.00 36.53 150 ALA A CA 1
ATOM 1125 C C . ALA A 1 150 ? 9.494 -15.635 38.876 1.00 36.53 150 ALA A C 1
ATOM 1127 O O . ALA A 1 150 ? 9.796 -14.440 38.902 1.00 36.53 150 ALA A O 1
ATOM 1128 N N . PRO A 1 151 ? 8.474 -16.084 38.118 1.00 46.34 151 PRO A N 1
ATOM 1129 C CA . PRO A 1 151 ? 7.936 -15.378 36.963 1.00 46.34 151 PRO A CA 1
ATOM 1130 C C . PRO A 1 151 ? 6.908 -14.318 37.368 1.00 46.34 151 PRO A C 1
ATOM 1132 O O . PRO A 1 151 ? 5.984 -14.592 38.132 1.00 46.34 151 PRO A O 1
ATOM 1135 N N . ALA A 1 152 ? 7.015 -13.124 36.788 1.00 37.22 152 ALA A N 1
ATOM 1136 C CA . ALA A 1 152 ? 5.967 -12.116 36.844 1.00 37.22 152 ALA A CA 1
ATOM 1137 C C . ALA A 1 152 ? 5.790 -11.487 35.458 1.00 37.22 152 ALA A C 1
ATOM 1139 O O . ALA A 1 152 ? 6.683 -10.820 34.947 1.00 37.22 152 ALA A O 1
ATOM 1140 N N . GLY A 1 153 ? 4.610 -11.719 34.880 1.00 36.03 153 GLY A N 1
ATOM 1141 C CA . GLY A 1 153 ? 4.129 -11.067 33.667 1.00 36.03 153 GLY A CA 1
ATOM 1142 C C . GLY A 1 153 ? 4.489 -11.811 32.389 1.00 36.03 153 GLY A C 1
ATOM 1143 O O . GLY A 1 153 ? 5.573 -11.645 31.846 1.00 36.03 153 GLY A O 1
ATOM 1144 N N . THR A 1 154 ? 3.544 -12.606 31.889 1.00 36.28 154 THR A N 1
ATOM 1145 C CA . THR A 1 154 ? 3.482 -13.082 30.505 1.00 36.28 154 THR A CA 1
ATOM 1146 C C . THR A 1 154 ? 3.937 -11.973 29.557 1.00 36.28 154 THR A C 1
ATOM 1148 O O . THR A 1 154 ? 3.219 -10.990 29.372 1.00 36.28 154 THR A O 1
ATOM 1151 N N . ALA A 1 155 ? 5.128 -12.112 28.968 1.00 41.03 155 ALA A N 1
ATOM 1152 C CA . ALA A 1 155 ? 5.505 -11.308 27.815 1.00 41.03 155 ALA A CA 1
ATOM 1153 C C . ALA A 1 155 ? 4.368 -11.458 26.790 1.00 41.03 155 ALA A C 1
ATOM 1155 O O . ALA A 1 155 ? 3.978 -12.601 26.515 1.00 41.03 155 ALA A O 1
ATOM 1156 N N . PRO A 1 156 ? 3.769 -10.360 26.290 1.00 45.34 156 PRO A N 1
ATOM 1157 C CA . PRO A 1 156 ? 2.687 -10.471 25.330 1.00 45.34 156 PRO A CA 1
ATOM 1158 C C . PRO A 1 156 ? 3.229 -11.282 24.161 1.00 45.34 156 PRO A C 1
ATOM 1160 O O . PRO A 1 156 ? 4.325 -11.010 23.666 1.00 45.34 156 PRO A O 1
ATOM 1163 N N . GLY A 1 157 ? 2.499 -12.351 23.837 1.00 49.31 157 GLY A N 1
ATOM 1164 C CA . GLY A 1 157 ? 2.900 -13.345 22.854 1.00 49.31 157 GLY A CA 1
ATOM 1165 C C . GLY A 1 157 ? 3.408 -12.684 21.581 1.00 49.31 157 GLY A C 1
ATOM 1166 O O . GLY A 1 157 ? 2.988 -11.574 21.251 1.00 49.31 157 GLY A O 1
ATOM 1167 N N . ALA A 1 158 ? 4.336 -13.369 20.910 1.00 54.34 158 ALA A N 1
ATOM 1168 C CA . ALA A 1 158 ? 4.936 -12.933 19.655 1.00 54.34 158 ALA A CA 1
ATOM 1169 C C . ALA A 1 158 ? 3.920 -12.155 18.799 1.00 54.34 158 ALA A C 1
ATOM 1171 O O . ALA A 1 158 ? 2.786 -12.633 18.660 1.00 54.34 158 ALA A O 1
ATOM 1172 N N . PRO A 1 159 ? 4.288 -10.970 18.273 1.00 62.50 159 PRO A N 1
ATOM 1173 C CA . PRO A 1 159 ? 3.356 -10.127 17.540 1.00 62.50 159 PRO A CA 1
ATOM 1174 C C . PRO A 1 159 ? 2.665 -10.982 16.484 1.00 62.50 159 PRO A C 1
ATOM 1176 O O . PRO A 1 159 ? 3.330 -11.694 15.724 1.00 62.50 159 PRO A O 1
ATOM 1179 N N . ALA A 1 160 ? 1.329 -10.979 16.504 1.00 73.56 160 ALA A N 1
ATOM 1180 C CA . ALA A 1 160 ? 0.550 -11.720 15.527 1.00 73.56 160 ALA A CA 1
ATOM 1181 C C . ALA A 1 160 ? 1.062 -11.347 14.131 1.00 73.56 160 ALA A C 1
ATOM 1183 O O . ALA A 1 160 ? 1.319 -10.172 13.861 1.00 73.56 160 ALA A O 1
ATOM 1184 N N . ALA A 1 161 ? 1.257 -12.348 13.267 1.00 91.19 161 ALA A N 1
ATOM 1185 C CA . ALA A 1 161 ? 1.674 -12.096 11.892 1.00 91.19 161 ALA A CA 1
ATOM 1186 C C . ALA A 1 161 ? 0.745 -11.023 11.286 1.00 91.19 161 ALA A C 1
ATOM 1188 O O . ALA A 1 161 ? -0.467 -11.165 11.450 1.00 91.19 161 ALA A O 1
ATOM 1189 N N . PRO A 1 162 ? 1.259 -9.978 10.610 1.00 94.88 162 PRO A N 1
ATOM 1190 C CA . PRO A 1 162 ? 0.472 -8.814 10.187 1.00 94.88 162 PRO A CA 1
ATOM 1191 C C . PRO A 1 162 ? -0.852 -9.147 9.495 1.00 94.88 162 PRO A C 1
ATOM 1193 O O . PRO A 1 1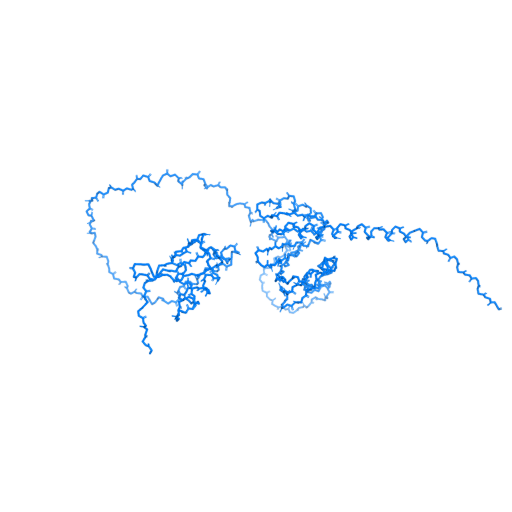62 ? -1.881 -8.560 9.805 1.00 94.88 162 PRO A O 1
ATOM 1196 N N . PHE A 1 163 ? -0.840 -10.151 8.618 1.00 96.19 163 PHE A N 1
ATOM 1197 C CA . PHE A 1 163 ? -2.014 -10.601 7.861 1.00 96.19 163 PHE A CA 1
ATOM 1198 C C . PHE A 1 163 ? -3.042 -11.389 8.694 1.00 96.19 163 PHE A C 1
ATOM 1200 O O . PHE A 1 163 ? -4.141 -11.663 8.231 1.00 96.19 163 PHE A O 1
ATOM 1207 N N . LYS A 1 164 ? -2.691 -11.770 9.925 1.00 95.81 164 LYS A N 1
ATOM 1208 C CA . LYS A 1 164 ? -3.572 -12.411 10.914 1.00 95.81 164 LYS A CA 1
ATOM 1209 C C . LYS A 1 164 ? -3.976 -11.452 12.037 1.00 95.81 164 LYS A C 1
ATOM 1211 O O . LYS A 1 164 ? -4.664 -11.864 12.969 1.00 95.81 164 LYS A O 1
ATOM 1216 N N . ASP A 1 165 ? -3.517 -10.200 12.001 1.00 94.81 165 ASP A N 1
ATOM 1217 C CA . ASP A 1 165 ? -3.924 -9.195 12.976 1.00 94.81 165 ASP A CA 1
ATOM 1218 C C . ASP A 1 165 ? -5.405 -8.858 12.780 1.00 94.81 165 ASP A C 1
ATOM 1220 O O . ASP A 1 165 ? -5.839 -8.574 11.666 1.00 94.81 165 ASP A O 1
ATOM 1224 N N . LYS A 1 166 ? -6.186 -8.846 13.865 1.00 96.50 166 LYS A N 1
ATOM 1225 C CA . LYS A 1 166 ? -7.638 -8.612 13.800 1.00 96.50 166 LYS A CA 1
ATOM 1226 C C . LYS A 1 166 ? -8.015 -7.276 13.158 1.00 96.50 166 LYS A C 1
ATOM 1228 O O . LYS A 1 166 ? -9.093 -7.164 12.590 1.00 96.50 166 LYS A O 1
ATOM 1233 N N . ARG A 1 167 ? -7.164 -6.252 13.267 1.00 95.69 167 ARG A N 1
ATOM 1234 C CA . ARG A 1 167 ? -7.430 -4.930 12.678 1.00 95.69 167 ARG A CA 1
ATOM 1235 C C . ARG A 1 167 ? -7.182 -4.951 11.177 1.00 95.69 167 ARG A C 1
ATOM 1237 O O . ARG A 1 167 ? -7.932 -4.334 10.433 1.00 95.69 167 ARG A O 1
ATOM 1244 N N . PHE A 1 168 ? -6.163 -5.687 10.733 1.00 97.12 168 PHE A N 1
ATOM 1245 C CA . PHE A 1 168 ? -5.983 -5.946 9.310 1.00 97.12 168 PHE A CA 1
ATOM 1246 C C . PHE A 1 168 ? -7.120 -6.811 8.761 1.00 97.12 168 PHE A C 1
ATOM 1248 O O . PHE A 1 168 ? -7.686 -6.448 7.742 1.00 97.12 168 PHE A O 1
ATOM 1255 N N . GLN A 1 169 ? -7.505 -7.879 9.470 1.00 97.50 169 GLN A N 1
ATOM 1256 C CA . GLN A 1 169 ? -8.623 -8.743 9.077 1.00 97.50 169 GLN A CA 1
ATOM 1257 C C . GLN A 1 169 ? -9.931 -7.966 8.952 1.00 97.50 169 GLN A C 1
ATOM 1259 O O . GLN A 1 169 ? -10.627 -8.098 7.961 1.00 97.50 169 GLN A O 1
ATOM 1264 N N . PHE A 1 170 ? -10.230 -7.074 9.900 1.00 97.00 170 PHE A N 1
ATOM 1265 C CA . PHE A 1 170 ? -11.385 -6.188 9.774 1.00 97.00 170 PHE A CA 1
ATOM 1266 C C . PHE A 1 170 ? -11.340 -5.376 8.475 1.00 97.00 170 PHE A C 1
ATOM 1268 O O . PHE A 1 170 ? -12.335 -5.328 7.762 1.00 97.00 170 PHE A O 1
ATOM 1275 N N . PHE A 1 171 ? -10.195 -4.762 8.155 1.00 97.69 171 PHE A N 1
ATOM 1276 C CA . PHE A 1 171 ? -10.036 -4.014 6.910 1.00 97.69 171 PHE A CA 1
ATOM 1277 C C . PHE A 1 171 ? -10.193 -4.914 5.678 1.00 97.69 171 PHE A C 1
ATOM 1279 O O . PHE A 1 171 ? -10.917 -4.541 4.758 1.00 97.69 171 PHE A O 1
ATOM 1286 N N . SER A 1 172 ? -9.546 -6.081 5.647 1.00 97.62 172 SER A N 1
ATOM 1287 C CA . SER A 1 172 ? -9.610 -6.998 4.506 1.00 97.62 172 SER A CA 1
ATOM 1288 C C . SER A 1 172 ? -11.018 -7.553 4.301 1.00 97.62 172 SER A C 1
ATOM 1290 O O . SER A 1 172 ? -11.493 -7.601 3.175 1.00 97.62 172 SER A O 1
ATOM 1292 N N . ASP A 1 173 ? -11.729 -7.874 5.382 1.00 97.75 173 ASP A N 1
ATOM 1293 C CA . ASP A 1 173 ? -13.083 -8.423 5.326 1.00 97.75 173 ASP A CA 1
ATOM 1294 C C . ASP A 1 173 ? -14.074 -7.398 4.756 1.00 97.75 173 ASP A C 1
ATOM 1296 O O . ASP A 1 173 ? -14.831 -7.713 3.839 1.00 97.75 173 ASP A O 1
ATOM 1300 N N . ILE A 1 174 ? -14.053 -6.147 5.241 1.00 97.31 174 ILE A N 1
ATOM 1301 C CA . ILE A 1 174 ? -14.973 -5.109 4.737 1.00 97.31 174 ILE A CA 1
ATOM 1302 C C . ILE A 1 174 ? -14.650 -4.682 3.303 1.00 97.31 174 ILE A C 1
ATOM 1304 O O . ILE A 1 174 ? -15.543 -4.237 2.589 1.00 97.31 174 ILE A O 1
ATOM 1308 N N . SER A 1 175 ? -13.385 -4.800 2.890 1.00 96.25 175 SER A N 1
ATOM 1309 C CA . SER A 1 175 ? -12.940 -4.502 1.524 1.00 96.25 175 SER A CA 1
ATOM 1310 C C . SER A 1 175 ? -13.026 -5.710 0.594 1.00 96.25 175 SER A C 1
ATOM 1312 O O . SER A 1 175 ? -12.775 -5.568 -0.594 1.00 96.25 175 SER A O 1
ATOM 1314 N N . SER A 1 176 ? -13.431 -6.881 1.104 1.00 97.38 176 SER A N 1
ATOM 1315 C CA . SER A 1 176 ? -13.436 -8.149 0.362 1.00 97.38 176 SER A CA 1
ATOM 1316 C C . SER A 1 176 ? -12.079 -8.484 -0.275 1.00 97.38 176 SER A C 1
ATOM 1318 O O . SER A 1 176 ? -12.021 -9.068 -1.354 1.00 97.38 176 SER A O 1
ATOM 1320 N N . ILE A 1 177 ? -10.987 -8.123 0.406 1.00 97.44 177 ILE A N 1
ATOM 1321 C CA . ILE A 1 177 ? -9.625 -8.468 0.007 1.00 97.44 177 ILE A CA 1
ATOM 1322 C C . ILE A 1 177 ? -9.265 -9.824 0.616 1.00 97.44 177 ILE A C 1
ATOM 1324 O O . ILE A 1 177 ? -9.160 -9.957 1.834 1.00 97.44 177 ILE A O 1
ATOM 1328 N N . ASP A 1 178 ? -9.003 -10.820 -0.226 1.00 98.25 178 ASP A N 1
ATOM 1329 C CA . ASP A 1 178 ? -8.513 -12.130 0.206 1.00 98.25 178 ASP A CA 1
ATOM 1330 C C . ASP A 1 178 ? -6.989 -12.205 0.079 1.00 98.25 178 ASP A C 1
ATOM 1332 O O . ASP A 1 178 ? -6.445 -12.081 -1.017 1.00 98.25 178 ASP A O 1
ATOM 1336 N N . CYS A 1 179 ? -6.282 -12.405 1.190 1.00 97.94 179 CYS A N 1
ATOM 1337 C CA . CYS A 1 179 ? -4.822 -12.437 1.219 1.00 97.94 179 CYS A CA 1
ATOM 1338 C C . CYS A 1 179 ? -4.287 -13.843 1.490 1.00 97.94 179 CYS A C 1
ATOM 1340 O O . CYS A 1 179 ? -4.497 -14.400 2.566 1.00 97.94 179 CYS A O 1
ATOM 1342 N N . ASN A 1 180 ? -3.464 -14.340 0.568 1.00 97.44 180 ASN A N 1
ATOM 1343 C CA . ASN A 1 180 ? -2.693 -15.573 0.678 1.00 97.44 180 ASN A CA 1
ATOM 1344 C C . ASN A 1 180 ? -1.249 -15.254 1.104 1.00 97.44 180 ASN A C 1
ATOM 1346 O O . ASN A 1 180 ? -0.455 -14.771 0.289 1.00 97.44 180 ASN A O 1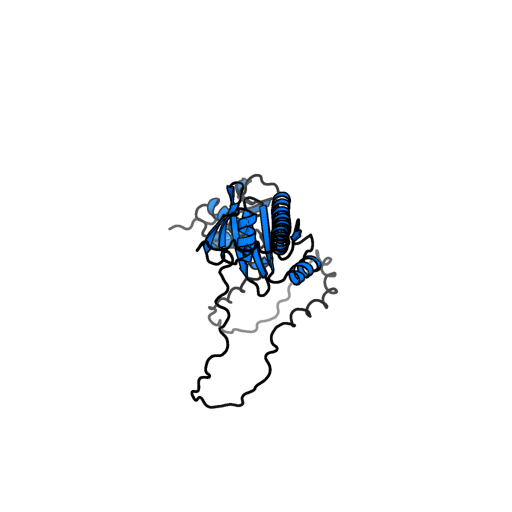
ATOM 1350 N N . PRO A 1 181 ? -0.862 -15.483 2.375 1.00 95.69 181 PRO A N 1
ATOM 1351 C CA . PRO A 1 181 ? 0.479 -15.162 2.845 1.00 95.69 181 PRO A CA 1
ATOM 1352 C C . PRO A 1 181 ? 1.532 -16.040 2.167 1.00 95.69 181 PRO A C 1
ATOM 1354 O O . PRO A 1 181 ? 1.490 -17.264 2.260 1.00 95.69 181 PRO A O 1
ATOM 1357 N N . VAL A 1 182 ? 2.519 -15.399 1.544 1.00 94.88 182 VAL A N 1
ATOM 1358 C CA . VAL A 1 182 ? 3.694 -16.060 0.952 1.00 94.88 182 VAL A CA 1
ATOM 1359 C C . VAL A 1 182 ? 4.831 -16.133 1.977 1.00 94.88 182 VAL A C 1
ATOM 1361 O O . VAL A 1 182 ? 5.648 -17.050 1.965 1.00 94.88 182 VAL A O 1
ATOM 1364 N N . SER A 1 183 ? 4.884 -15.170 2.901 1.00 93.88 183 SER A N 1
ATOM 1365 C CA . SER A 1 183 ? 5.812 -15.147 4.033 1.00 93.88 183 SER A CA 1
ATOM 1366 C C . SER A 1 183 ? 5.192 -14.420 5.231 1.00 93.88 183 SER A C 1
ATOM 1368 O O . SER A 1 183 ? 4.073 -13.919 5.162 1.00 93.88 183 SER A O 1
ATOM 1370 N N . THR A 1 184 ? 5.935 -14.298 6.333 1.00 94.00 184 THR A N 1
ATOM 1371 C CA . THR A 1 184 ? 5.492 -13.539 7.514 1.00 94.00 184 THR A CA 1
ATOM 1372 C C . THR A 1 184 ? 5.146 -12.080 7.196 1.00 94.00 184 THR A C 1
ATOM 1374 O O . THR A 1 184 ? 4.246 -11.524 7.816 1.00 94.00 184 THR A O 1
ATOM 1377 N N . LEU A 1 185 ? 5.850 -11.460 6.241 1.00 96.12 185 LEU A N 1
ATOM 1378 C CA . LEU A 1 185 ? 5.727 -10.035 5.906 1.00 96.12 185 LEU A CA 1
ATOM 1379 C C . LEU A 1 185 ? 5.307 -9.793 4.450 1.00 96.12 185 LEU A C 1
ATOM 1381 O O . LEU A 1 185 ? 5.354 -8.656 3.988 1.00 96.12 185 LEU A O 1
ATOM 1385 N N . ALA A 1 186 ? 4.902 -10.833 3.719 1.00 96.44 186 ALA A N 1
ATOM 1386 C CA . ALA A 1 186 ? 4.425 -10.692 2.348 1.00 96.44 186 ALA A CA 1
ATOM 1387 C C . ALA A 1 186 ? 3.256 -11.632 2.049 1.00 96.44 186 ALA A C 1
ATOM 1389 O O . ALA A 1 186 ? 3.247 -12.777 2.501 1.00 96.44 186 ALA A O 1
ATOM 1390 N N . ALA A 1 187 ? 2.312 -11.158 1.248 1.00 97.81 187 ALA A N 1
ATOM 1391 C CA . ALA A 1 187 ? 1.151 -11.904 0.790 1.00 97.81 187 ALA A CA 1
ATOM 1392 C C . ALA A 1 187 ? 0.810 -11.525 -0.653 1.00 97.81 187 ALA A C 1
ATOM 1394 O O . ALA A 1 187 ? 1.143 -10.432 -1.111 1.00 97.81 187 ALA A O 1
ATOM 1395 N N . GLU A 1 188 ? 0.119 -12.419 -1.344 1.00 98.25 188 GLU A N 1
ATOM 1396 C CA . GLU A 1 188 ? -0.621 -12.090 -2.559 1.00 98.25 188 GLU A CA 1
ATOM 1397 C C . GLU A 1 188 ? -2.074 -11.870 -2.161 1.00 98.25 188 GLU A C 1
ATOM 1399 O O . GLU A 1 188 ? -2.695 -12.759 -1.581 1.00 98.25 188 GLU A O 1
ATOM 1404 N N . CYS A 1 189 ? -2.596 -10.674 -2.409 1.00 98.25 189 CYS A N 1
ATOM 1405 C CA . CYS A 1 189 ? -3.959 -10.311 -2.045 1.00 98.25 189 CYS A CA 1
ATOM 1406 C C . CYS A 1 189 ? -4.802 -10.109 -3.299 1.00 98.25 189 CYS A C 1
ATOM 1408 O O . CYS A 1 189 ? -4.350 -9.456 -4.230 1.00 98.25 189 CYS A O 1
ATOM 1410 N N . THR A 1 190 ? -6.015 -10.642 -3.323 1.00 98.38 190 THR A N 1
ATOM 1411 C CA . THR A 1 190 ? -6.974 -10.467 -4.413 1.00 98.38 190 THR A CA 1
ATOM 1412 C C . THR A 1 190 ? -8.093 -9.562 -3.929 1.00 98.38 190 THR A C 1
ATOM 1414 O O . THR A 1 190 ? -8.690 -9.835 -2.893 1.00 98.38 190 THR A O 1
ATOM 1417 N N . ASP A 1 191 ? -8.328 -8.474 -4.647 1.00 97.44 191 ASP A N 1
ATOM 1418 C CA . ASP A 1 191 ? -9.385 -7.505 -4.360 1.00 97.44 191 ASP A CA 1
ATOM 1419 C C . ASP A 1 191 ? -10.762 -8.004 -4.847 1.00 97.44 191 ASP A C 1
ATOM 1421 O O . ASP A 1 191 ? -10.859 -8.993 -5.581 1.00 97.44 191 ASP A O 1
ATOM 1425 N N . ALA A 1 192 ? -11.832 -7.300 -4.480 1.00 95.44 192 ALA A N 1
ATOM 1426 C CA . ALA A 1 192 ? -13.216 -7.627 -4.821 1.00 95.44 192 ALA A CA 1
ATOM 1427 C C . ALA A 1 192 ? -13.477 -7.695 -6.337 1.00 95.44 192 ALA A C 1
ATOM 1429 O O . ALA A 1 192 ? -14.356 -8.425 -6.798 1.00 95.44 192 ALA A O 1
ATOM 1430 N N . ASP A 1 193 ? -12.712 -6.936 -7.121 1.00 96.00 193 ASP A N 1
ATOM 1431 C CA . ASP A 1 193 ? -12.773 -6.915 -8.583 1.00 96.00 193 ASP A CA 1
ATOM 1432 C C . ASP A 1 193 ? -11.919 -8.014 -9.250 1.00 96.00 193 ASP A C 1
ATOM 1434 O O . ASP A 1 193 ? -11.848 -8.096 -10.478 1.00 96.00 193 ASP A O 1
ATOM 1438 N N . GLY A 1 194 ? -11.288 -8.882 -8.454 1.00 97.06 194 GLY A N 1
ATOM 1439 C CA . GLY A 1 194 ? -10.405 -9.949 -8.917 1.00 97.06 194 GLY A CA 1
ATOM 1440 C C . GLY A 1 194 ? -8.971 -9.495 -9.195 1.00 97.06 194 GLY A C 1
ATOM 1441 O O . GLY A 1 194 ? -8.166 -10.290 -9.689 1.00 97.06 194 GLY A O 1
ATOM 1442 N N . MET A 1 195 ? -8.619 -8.241 -8.900 1.00 96.88 195 MET A N 1
ATOM 1443 C CA . MET A 1 195 ? -7.267 -7.743 -9.103 1.00 96.88 195 MET A CA 1
ATOM 1444 C C . MET A 1 195 ? -6.297 -8.314 -8.069 1.00 96.88 195 MET A C 1
ATOM 1446 O O . MET A 1 195 ? -6.466 -8.141 -6.864 1.00 96.88 195 MET A O 1
ATOM 1450 N N . VAL A 1 196 ? -5.232 -8.952 -8.555 1.00 97.50 196 VAL A N 1
ATOM 1451 C CA . VAL A 1 196 ? -4.169 -9.501 -7.708 1.00 97.50 196 VAL A CA 1
ATOM 1452 C C . VAL A 1 196 ? -3.122 -8.428 -7.417 1.00 97.50 196 VAL A C 1
ATOM 1454 O O . VAL A 1 196 ? -2.575 -7.796 -8.321 1.00 97.50 196 VAL A O 1
ATOM 1457 N N . MET A 1 197 ? -2.821 -8.252 -6.137 1.00 97.56 197 MET A N 1
ATOM 1458 C CA . MET A 1 197 ? -1.894 -7.275 -5.587 1.00 97.56 197 MET A CA 1
ATOM 1459 C C . MET A 1 197 ? -0.775 -7.994 -4.836 1.00 97.56 197 MET A C 1
ATOM 1461 O O . MET A 1 197 ? -1.020 -8.867 -4.000 1.00 97.56 197 MET A O 1
ATOM 1465 N N . SER A 1 198 ? 0.469 -7.588 -5.086 1.00 97.94 198 SER A N 1
ATOM 1466 C CA . SER A 1 198 ? 1.583 -7.979 -4.224 1.00 97.94 198 SER A CA 1
ATOM 1467 C C . SER A 1 198 ? 1.575 -7.094 -2.986 1.00 97.94 198 SER A C 1
ATOM 1469 O O . SER A 1 198 ? 1.618 -5.868 -3.106 1.00 97.94 198 SER A O 1
ATOM 1471 N N . THR A 1 199 ? 1.534 -7.707 -1.805 1.00 98.12 199 THR A N 1
ATOM 1472 C CA . THR A 1 199 ? 1.407 -6.985 -0.540 1.00 98.12 199 THR A CA 1
ATOM 1473 C C . THR A 1 199 ? 2.597 -7.251 0.360 1.00 98.12 199 THR A C 1
ATOM 1475 O O . THR A 1 199 ? 2.950 -8.401 0.622 1.00 98.12 199 THR A O 1
ATOM 1478 N N . LYS A 1 200 ? 3.199 -6.186 0.890 1.00 97.94 200 LYS A N 1
ATOM 1479 C CA . LYS A 1 200 ? 4.251 -6.256 1.915 1.00 97.94 200 LYS A CA 1
ATOM 1480 C C . LYS A 1 200 ? 3.800 -5.569 3.190 1.00 97.94 200 LYS A C 1
ATOM 1482 O O . LYS A 1 200 ? 3.112 -4.557 3.120 1.00 97.94 200 LYS A O 1
ATOM 1487 N N . ALA A 1 201 ? 4.214 -6.098 4.335 1.00 97.81 201 ALA A N 1
ATOM 1488 C CA . ALA A 1 201 ? 3.901 -5.554 5.647 1.00 97.81 201 ALA A CA 1
ATOM 1489 C C . ALA A 1 201 ? 5.168 -5.165 6.422 1.00 97.81 201 ALA A C 1
ATOM 1491 O O . ALA A 1 201 ? 6.185 -5.856 6.368 1.00 97.81 201 ALA A O 1
ATOM 1492 N N . ALA A 1 202 ? 5.087 -4.081 7.187 1.00 96.44 202 ALA A N 1
ATOM 1493 C CA . ALA A 1 202 ? 6.099 -3.651 8.143 1.00 96.44 202 ALA A CA 1
ATOM 1494 C C . ALA A 1 202 ? 5.423 -3.301 9.474 1.00 96.44 202 ALA A C 1
ATOM 1496 O O . ALA A 1 202 ? 4.575 -2.409 9.536 1.00 96.44 202 ALA A O 1
ATOM 1497 N N . THR A 1 203 ? 5.790 -4.004 10.544 1.00 95.56 203 THR A N 1
ATOM 1498 C CA . THR A 1 203 ? 5.242 -3.778 11.889 1.00 95.56 203 THR A CA 1
ATOM 1499 C C . THR A 1 203 ? 6.140 -2.833 12.673 1.00 95.56 203 THR A C 1
ATOM 1501 O O . THR A 1 203 ? 7.321 -3.111 12.874 1.00 95.56 203 THR A O 1
ATOM 1504 N N . GLY A 1 204 ? 5.568 -1.722 13.125 1.00 93.75 204 GLY A N 1
ATOM 1505 C CA . GLY A 1 204 ? 6.176 -0.793 14.068 1.00 93.75 204 GLY A CA 1
ATOM 1506 C C . GLY A 1 204 ? 5.582 -0.931 15.477 1.00 93.75 204 GLY A C 1
ATOM 1507 O O . GLY A 1 204 ? 4.682 -1.744 15.702 1.00 93.75 204 GLY A O 1
ATOM 1508 N N . PRO A 1 205 ? 6.069 -0.126 16.436 1.00 92.50 205 PRO A N 1
ATOM 1509 C CA . PRO A 1 205 ? 5.584 -0.152 17.816 1.00 92.50 205 PRO A CA 1
ATOM 1510 C C . PRO A 1 205 ? 4.125 0.308 17.955 1.00 92.50 205 PRO A C 1
ATOM 1512 O O . PRO A 1 205 ? 3.411 -0.241 18.786 1.00 92.50 205 PRO A O 1
ATOM 1515 N N . ASP A 1 206 ? 3.675 1.247 17.114 1.00 94.06 206 ASP A N 1
ATOM 1516 C CA . ASP A 1 206 ? 2.358 1.900 17.250 1.00 94.06 206 ASP A CA 1
ATOM 1517 C C . ASP A 1 206 ? 1.429 1.675 16.047 1.00 94.06 206 ASP A C 1
ATOM 1519 O O . ASP A 1 206 ? 0.265 2.089 16.040 1.00 94.06 206 ASP A O 1
ATOM 1523 N N . SER A 1 207 ? 1.943 1.052 14.986 1.00 96.25 207 SER A N 1
ATOM 1524 C CA . SER A 1 207 ? 1.183 0.788 13.766 1.00 96.25 207 SER A CA 1
ATOM 1525 C C . SER A 1 207 ? 1.793 -0.337 12.944 1.00 96.25 207 SER A C 1
ATOM 1527 O O . SER A 1 207 ? 2.964 -0.678 13.093 1.00 96.25 207 SER A O 1
ATOM 1529 N N . THR A 1 208 ? 0.999 -0.891 12.035 1.00 97.75 208 THR A N 1
ATOM 1530 C CA . THR A 1 208 ? 1.480 -1.772 10.969 1.00 97.75 208 THR A CA 1
ATOM 1531 C C . THR A 1 208 ? 1.182 -1.131 9.623 1.00 97.75 208 THR A C 1
ATOM 1533 O O . THR A 1 208 ? 0.075 -0.644 9.395 1.00 97.75 208 THR A O 1
ATOM 1536 N N . VAL A 1 209 ? 2.178 -1.103 8.744 1.00 98.00 209 VAL A N 1
ATOM 1537 C CA . VAL A 1 209 ? 2.069 -0.570 7.386 1.00 98.00 209 VAL A CA 1
ATOM 1538 C C . VAL A 1 209 ? 1.987 -1.721 6.403 1.00 98.00 209 VAL A C 1
ATOM 1540 O O . VAL A 1 209 ? 2.797 -2.637 6.470 1.00 98.00 209 VAL A O 1
ATOM 1543 N N . PHE A 1 210 ? 1.046 -1.636 5.477 1.00 98.50 210 PHE A N 1
ATOM 1544 C CA . PHE A 1 210 ? 0.876 -2.522 4.342 1.00 98.50 210 PHE A CA 1
ATOM 1545 C C . PHE A 1 210 ? 1.067 -1.714 3.062 1.00 98.50 210 PHE A C 1
ATOM 1547 O O . PHE A 1 210 ? 0.614 -0.574 2.953 1.00 98.50 210 PHE A O 1
ATOM 1554 N N . THR A 1 211 ? 1.759 -2.293 2.093 1.00 98.38 211 THR A N 1
ATOM 1555 C CA . THR A 1 211 ? 1.947 -1.716 0.763 1.00 98.38 211 THR A CA 1
ATOM 1556 C C . THR A 1 211 ? 1.454 -2.720 -0.254 1.00 98.38 211 THR A C 1
ATOM 1558 O O . THR A 1 211 ? 2.039 -3.793 -0.368 1.00 98.38 211 THR A O 1
ATOM 1561 N N . PHE A 1 212 ? 0.389 -2.358 -0.958 1.00 98.25 212 PHE A N 1
ATOM 1562 C CA . PHE A 1 212 ? -0.216 -3.101 -2.053 1.00 98.25 212 PHE A CA 1
ATOM 1563 C C . PHE A 1 212 ? 0.309 -2.535 -3.370 1.00 98.25 212 PHE A C 1
ATOM 1565 O O . PHE A 1 212 ? 0.336 -1.316 -3.554 1.00 98.25 212 PHE A O 1
ATOM 1572 N N . SER A 1 213 ? 0.741 -3.395 -4.283 1.00 97.50 213 SER A N 1
ATOM 1573 C CA . SER A 1 213 ? 1.261 -2.993 -5.593 1.00 97.50 213 SER A CA 1
ATOM 1574 C C . SER A 1 213 ? 0.652 -3.848 -6.697 1.00 97.50 213 SER A C 1
ATOM 1576 O O . SER A 1 213 ? 0.627 -5.076 -6.581 1.00 97.50 213 SER A O 1
ATOM 1578 N N . TYR A 1 214 ? 0.180 -3.200 -7.761 1.00 96.44 214 TYR A N 1
ATOM 1579 C CA . TYR A 1 214 ? -0.436 -3.841 -8.923 1.00 96.44 214 TYR A CA 1
ATOM 1580 C C . TYR A 1 214 ? -0.278 -2.949 -10.161 1.00 96.44 214 TYR A C 1
ATOM 1582 O O . TYR A 1 214 ? -0.607 -1.767 -10.145 1.00 96.44 214 TYR A O 1
ATOM 1590 N N . GLY A 1 215 ? 0.248 -3.499 -11.257 1.00 94.75 215 GLY A N 1
ATOM 1591 C CA . GLY A 1 215 ? 0.548 -2.704 -12.454 1.00 94.75 215 GLY A CA 1
ATOM 1592 C C . GLY A 1 215 ? 1.460 -1.505 -12.146 1.00 94.75 215 GLY A C 1
ATOM 1593 O O . GLY A 1 215 ? 2.534 -1.674 -11.571 1.00 94.75 215 GLY A O 1
ATOM 1594 N N . SER A 1 216 ? 1.030 -0.302 -12.536 1.00 93.38 216 SER A N 1
ATOM 1595 C CA . SER A 1 216 ? 1.691 0.975 -12.213 1.00 93.38 216 SER A CA 1
ATOM 1596 C C . SER A 1 216 ? 1.175 1.633 -10.931 1.00 93.38 216 SER A C 1
ATOM 1598 O O . SER A 1 216 ? 1.649 2.709 -10.569 1.00 93.38 216 SER A O 1
ATOM 1600 N N . GLU A 1 217 ? 0.195 1.019 -10.275 1.00 96.81 217 GLU A N 1
ATOM 1601 C CA . GLU A 1 217 ? -0.511 1.586 -9.140 1.00 96.81 217 GLU A CA 1
ATOM 1602 C C . GLU A 1 217 ? -0.023 0.985 -7.818 1.00 96.81 217 GLU A C 1
ATOM 1604 O O . GLU A 1 217 ? 0.471 -0.147 -7.733 1.00 96.81 217 GLU A O 1
ATOM 1609 N N . GLY A 1 218 ? -0.176 1.762 -6.750 1.00 96.38 218 GLY A N 1
ATOM 1610 C CA . GLY A 1 218 ? 0.114 1.313 -5.401 1.00 96.38 218 GLY A CA 1
ATOM 1611 C C . GLY A 1 218 ? -0.772 1.984 -4.369 1.00 96.38 218 GLY A C 1
ATOM 1612 O O . GLY A 1 218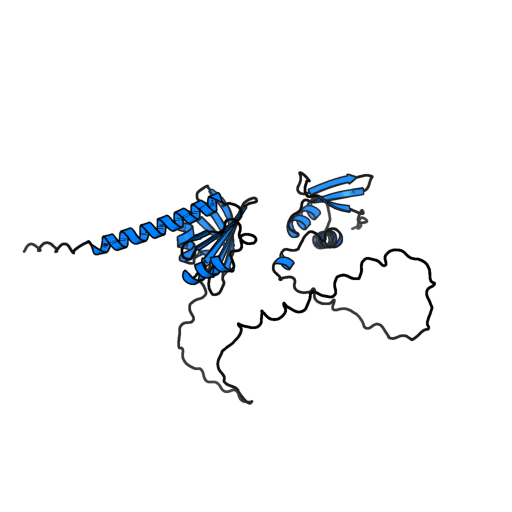 ? -1.084 3.172 -4.473 1.00 96.38 218 GLY A O 1
ATOM 1613 N N . ILE A 1 219 ? -1.142 1.213 -3.349 1.00 98.06 219 ILE A N 1
ATOM 1614 C CA . ILE A 1 219 ? -1.890 1.681 -2.183 1.00 98.06 219 ILE A CA 1
ATOM 1615 C C . ILE A 1 219 ? -1.070 1.367 -0.937 1.00 98.06 219 ILE A C 1
ATOM 1617 O O . ILE A 1 219 ? -0.637 0.239 -0.717 1.00 98.06 219 ILE A O 1
ATOM 1621 N N . GLY A 1 220 ? -0.855 2.373 -0.106 1.00 98.06 220 GLY A N 1
ATOM 1622 C CA . GLY A 1 220 ? -0.388 2.204 1.255 1.00 98.06 220 GLY A CA 1
ATOM 1623 C C . GLY A 1 220 ? -1.560 2.219 2.225 1.00 98.06 220 GLY A C 1
ATOM 1624 O O . GLY A 1 220 ? -2.458 3.052 2.118 1.00 98.06 220 GLY A O 1
ATOM 1625 N N . LEU A 1 221 ? -1.530 1.302 3.182 1.00 98.50 221 LEU A N 1
ATOM 1626 C CA . LEU A 1 221 ? -2.433 1.251 4.321 1.00 98.50 221 LEU A CA 1
ATOM 1627 C C . LEU A 1 221 ? -1.587 1.265 5.587 1.00 98.50 221 LEU A C 1
ATOM 1629 O O . LEU A 1 221 ? -0.723 0.416 5.771 1.00 98.50 221 LEU A O 1
ATOM 1633 N N . ARG A 1 222 ? -1.857 2.180 6.509 1.00 98.12 222 ARG A N 1
ATOM 1634 C CA . ARG A 1 222 ? -1.299 2.150 7.858 1.00 98.12 222 ARG A CA 1
ATOM 1635 C C . ARG A 1 222 ? -2.429 1.939 8.846 1.00 98.12 222 ARG A C 1
ATOM 1637 O O . ARG A 1 222 ? -3.366 2.730 8.907 1.00 98.12 222 ARG A O 1
ATOM 1644 N N . VAL A 1 223 ? -2.311 0.871 9.622 1.00 98.06 223 VAL A N 1
ATOM 1645 C CA . VAL A 1 223 ? -3.249 0.506 10.679 1.00 98.06 223 VAL A CA 1
ATOM 1646 C C . VAL A 1 223 ? -2.615 0.857 12.013 1.00 98.06 223 VAL A C 1
ATOM 1648 O O . VAL A 1 223 ? -1.659 0.211 12.447 1.00 98.06 223 VAL A O 1
ATOM 1651 N N . PHE A 1 224 ? -3.131 1.893 12.659 1.00 97.06 224 PHE A N 1
ATOM 1652 C CA . PHE A 1 224 ? -2.655 2.333 13.962 1.00 97.06 224 PHE A CA 1
ATOM 1653 C C . PHE A 1 224 ? -3.301 1.542 15.102 1.00 97.06 224 PHE A C 1
ATOM 1655 O O . PHE A 1 224 ? -4.432 1.043 15.020 1.00 97.06 224 PHE A O 1
ATOM 1662 N N . TYR A 1 225 ? -2.568 1.421 16.203 1.00 94.75 225 TYR A N 1
ATOM 1663 C CA . TYR A 1 225 ? -3.093 0.819 17.426 1.00 94.75 225 TYR A CA 1
ATOM 1664 C C . TYR A 1 225 ? -4.065 1.767 18.131 1.00 94.75 225 TYR A C 1
ATOM 1666 O O . TYR A 1 225 ? -5.084 1.307 18.657 1.00 94.75 225 TYR A O 1
ATOM 1674 N N . ASP A 1 226 ? -3.795 3.067 18.020 1.00 95.19 226 ASP A N 1
ATOM 1675 C CA . ASP A 1 226 ? -4.552 4.166 18.602 1.00 95.19 226 ASP A CA 1
ATOM 1676 C C . ASP A 1 226 ? -5.065 5.148 17.528 1.00 95.19 226 ASP A C 1
ATOM 1678 O O . ASP A 1 226 ? -4.348 5.503 16.589 1.00 95.19 226 ASP A O 1
ATOM 1682 N N . GLU A 1 227 ? -6.324 5.576 17.653 1.00 96.94 227 GLU A N 1
ATOM 1683 C CA . GLU A 1 227 ? -6.963 6.493 16.699 1.00 96.94 227 GLU A CA 1
ATOM 1684 C C . GLU A 1 227 ? -6.433 7.929 16.824 1.00 96.94 227 GLU A C 1
ATOM 1686 O O . GLU A 1 227 ? -6.242 8.619 15.817 1.00 96.94 227 GLU A O 1
ATOM 1691 N N . GLU A 1 228 ? -6.191 8.405 18.045 1.00 95.88 228 GLU A N 1
ATOM 1692 C CA . GLU A 1 228 ? -5.704 9.766 18.273 1.00 95.88 228 GLU A CA 1
ATOM 1693 C C . GLU A 1 228 ? -4.305 9.947 17.671 1.00 95.88 228 GLU A C 1
ATOM 1695 O O . GLU A 1 228 ? -4.008 10.972 17.040 1.00 95.88 228 GLU A O 1
ATOM 1700 N N . TYR A 1 229 ? -3.472 8.912 17.777 1.00 95.19 229 TYR A N 1
ATOM 1701 C CA . TYR A 1 229 ? -2.169 8.865 17.139 1.00 95.19 229 TYR A CA 1
ATOM 1702 C C . TYR A 1 229 ? -2.279 8.839 15.609 1.00 95.19 229 TYR A C 1
ATOM 1704 O O . TYR A 1 229 ? -1.583 9.611 14.948 1.00 95.19 229 TYR A O 1
ATOM 1712 N N . ALA A 1 230 ? -3.214 8.069 15.036 1.00 96.06 230 ALA A N 1
ATOM 1713 C CA . ALA A 1 230 ? -3.482 8.088 13.593 1.00 96.06 230 ALA A CA 1
ATOM 1714 C C . ALA A 1 230 ? -3.830 9.498 13.089 1.00 96.06 230 ALA A C 1
ATOM 1716 O O . ALA A 1 230 ? -3.278 9.974 12.093 1.00 96.06 230 ALA A O 1
ATOM 1717 N N . ARG A 1 231 ? -4.706 10.203 13.815 1.00 95.69 231 ARG A N 1
ATOM 1718 C CA . ARG A 1 231 ? -5.122 11.578 13.502 1.00 95.69 231 ARG A CA 1
ATOM 1719 C C . ARG A 1 231 ? -3.970 12.571 13.621 1.00 95.69 231 ARG A C 1
ATOM 1721 O O . ARG A 1 231 ? -3.866 13.513 12.836 1.00 95.69 231 ARG A O 1
ATOM 1728 N N . THR A 1 232 ? -3.116 12.409 14.624 1.00 94.56 232 THR A N 1
ATOM 1729 C CA . THR A 1 232 ? -1.948 13.275 14.819 1.00 94.56 232 THR A CA 1
ATOM 1730 C C . THR A 1 232 ? -0.917 13.052 13.723 1.00 94.56 232 THR A C 1
ATOM 1732 O O . THR A 1 232 ? -0.497 14.023 13.094 1.00 94.56 232 THR A O 1
ATOM 1735 N N . TRP A 1 233 ? -0.625 11.793 13.401 1.00 94.38 233 TRP A N 1
ATOM 1736 C CA . TRP A 1 233 ? 0.258 11.424 12.304 1.00 94.38 233 TRP A CA 1
ATOM 1737 C C . TRP A 1 233 ? -0.233 11.974 10.959 1.00 94.38 233 TRP A C 1
ATOM 1739 O O . TRP A 1 233 ? 0.514 12.649 10.257 1.00 94.38 233 TRP A O 1
ATOM 1749 N N . ALA A 1 234 ? -1.516 11.783 10.633 1.00 94.12 234 ALA A N 1
ATOM 1750 C CA . ALA A 1 234 ? -2.096 12.276 9.383 1.00 94.12 234 ALA A CA 1
ATOM 1751 C C . ALA A 1 234 ? -2.027 13.812 9.250 1.00 94.12 234 ALA A C 1
ATOM 1753 O O . ALA A 1 234 ? -1.928 14.325 8.139 1.00 94.12 234 ALA A O 1
ATOM 1754 N N . ARG A 1 235 ? -2.053 14.554 10.369 1.00 91.19 235 ARG A N 1
ATOM 1755 C CA . ARG A 1 235 ? -1.919 16.022 10.379 1.00 91.19 235 ARG A CA 1
ATOM 1756 C C . ARG A 1 235 ? -0.473 16.505 10.266 1.00 91.19 235 ARG A C 1
ATOM 1758 O O . ARG A 1 235 ? -0.252 17.557 9.677 1.00 91.19 235 ARG A O 1
ATOM 1765 N N . GLN A 1 236 ? 0.474 15.795 10.879 1.00 88.81 236 GLN A N 1
ATOM 1766 C CA . GLN A 1 236 ? 1.872 16.230 10.989 1.00 88.81 236 GLN A CA 1
ATOM 1767 C C . GLN A 1 236 ? 2.734 15.723 9.832 1.00 88.81 236 GLN A C 1
ATOM 1769 O O . GLN A 1 236 ? 3.449 16.502 9.208 1.00 88.81 236 GLN A O 1
ATOM 1774 N N . ASP A 1 237 ? 2.612 14.436 9.521 1.00 82.50 237 ASP A N 1
ATOM 1775 C CA . ASP A 1 237 ? 3.487 13.741 8.578 1.00 82.50 237 ASP A CA 1
ATOM 1776 C C . ASP A 1 237 ? 2.813 13.515 7.219 1.00 82.50 237 ASP A C 1
ATOM 1778 O O . ASP A 1 237 ? 3.488 13.220 6.235 1.00 82.50 237 ASP A O 1
ATOM 1782 N N . GLY A 1 238 ? 1.487 13.681 7.140 1.00 71.25 238 GLY A N 1
ATOM 1783 C CA . GLY A 1 238 ? 0.664 13.476 5.944 1.00 71.25 238 GLY A CA 1
ATOM 1784 C C . GLY A 1 238 ? 0.817 14.556 4.868 1.00 71.25 238 GLY A C 1
ATOM 1785 O O . GLY A 1 238 ? -0.181 15.039 4.328 1.00 71.25 238 GLY A O 1
ATOM 1786 N N . SER A 1 239 ? 2.046 14.976 4.554 1.00 74.25 239 SER A N 1
ATOM 1787 C CA . SER A 1 239 ? 2.272 15.915 3.457 1.00 74.25 239 SER A CA 1
ATOM 1788 C C . SER A 1 239 ? 1.818 15.292 2.131 1.00 74.25 239 SER A C 1
ATOM 1790 O O . SER A 1 239 ? 2.055 14.115 1.846 1.00 74.25 239 SER A O 1
ATOM 1792 N N . ARG A 1 240 ? 1.154 16.096 1.292 1.00 70.69 240 ARG A N 1
ATOM 1793 C CA . ARG A 1 240 ? 0.628 15.635 -0.008 1.00 70.69 240 ARG A CA 1
ATOM 1794 C C . ARG A 1 240 ? 1.719 15.195 -0.984 1.00 70.69 240 ARG A C 1
ATOM 1796 O O . ARG A 1 240 ? 1.410 14.498 -1.940 1.00 70.69 240 ARG A O 1
ATOM 1803 N N . GLU A 1 241 ? 2.957 15.630 -0.763 1.00 78.44 241 GLU A N 1
ATOM 1804 C CA . GLU A 1 241 ? 4.096 15.286 -1.613 1.00 78.44 241 GLU A CA 1
ATOM 1805 C C . GLU A 1 241 ? 4.538 13.833 -1.406 1.00 78.44 241 GLU A C 1
ATOM 1807 O O . GLU A 1 241 ? 4.823 13.140 -2.377 1.00 78.44 241 GLU A O 1
ATOM 1812 N N . MET A 1 242 ? 4.518 13.346 -0.160 1.00 83.12 242 MET A N 1
ATOM 1813 C CA . MET A 1 242 ? 4.932 11.976 0.173 1.00 83.12 242 MET A CA 1
ATOM 1814 C C . MET A 1 242 ? 3.766 10.982 0.145 1.00 83.12 242 MET A C 1
ATOM 1816 O O . MET A 1 242 ? 3.968 9.798 -0.122 1.00 83.12 242 MET A O 1
ATOM 1820 N N . TYR A 1 243 ? 2.544 11.455 0.411 1.00 93.56 243 TYR A N 1
ATOM 1821 C CA . TYR A 1 243 ? 1.353 10.616 0.535 1.00 93.56 243 TYR A CA 1
ATOM 1822 C C . TYR A 1 243 ? 0.237 11.113 -0.397 1.00 93.56 243 TYR A C 1
ATOM 1824 O O . TYR A 1 243 ? -0.682 11.821 0.038 1.00 93.56 243 TYR A O 1
ATOM 1832 N N . PRO A 1 244 ? 0.303 10.776 -1.700 1.00 93.62 244 PRO A N 1
ATOM 1833 C CA . PRO A 1 244 ? -0.734 11.157 -2.648 1.00 93.62 244 PRO A CA 1
ATOM 1834 C C . PRO A 1 244 ? -2.080 10.565 -2.228 1.00 93.62 244 PRO A C 1
ATOM 1836 O O . PRO A 1 244 ? -2.159 9.447 -1.724 1.00 93.62 244 PRO A O 1
ATOM 1839 N N . ASN A 1 245 ? -3.148 11.341 -2.422 1.00 95.94 245 ASN A N 1
ATOM 1840 C CA . ASN A 1 245 ? -4.522 10.933 -2.120 1.00 95.94 245 ASN A CA 1
ATOM 1841 C C . ASN A 1 245 ? -4.748 10.434 -0.678 1.00 95.94 245 ASN A C 1
ATOM 1843 O O . ASN A 1 245 ? -5.656 9.635 -0.458 1.00 95.94 245 ASN A O 1
ATOM 1847 N N . LEU A 1 246 ? -3.960 10.910 0.298 1.00 96.75 246 LEU A N 1
ATOM 1848 C CA . LEU A 1 246 ? -4.083 10.483 1.692 1.00 96.75 246 LEU A CA 1
ATOM 1849 C C . LEU A 1 246 ? -5.503 10.697 2.238 1.00 96.75 246 LEU A C 1
ATOM 1851 O O . LEU A 1 246 ? -6.069 11.790 2.145 1.00 96.75 246 LEU A O 1
ATOM 1855 N N . ARG A 1 247 ? -6.053 9.647 2.849 1.00 96.94 247 ARG A N 1
ATOM 1856 C CA . ARG A 1 247 ? -7.322 9.639 3.580 1.00 96.94 247 ARG A CA 1
ATOM 1857 C C . ARG A 1 247 ? -7.138 8.943 4.920 1.00 96.94 247 ARG A C 1
ATOM 1859 O O . ARG A 1 247 ? -6.428 7.949 5.012 1.00 96.94 247 ARG A O 1
ATOM 1866 N N . GLN A 1 248 ? -7.788 9.468 5.949 1.00 96.62 248 GLN A N 1
ATOM 1867 C CA . GLN A 1 248 ? -7.780 8.899 7.292 1.00 96.62 248 GLN A CA 1
ATOM 1868 C C . GLN A 1 248 ? -9.219 8.648 7.732 1.00 96.62 248 GLN A C 1
ATOM 1870 O O . GLN A 1 248 ? -10.070 9.518 7.555 1.00 96.62 248 GLN A O 1
ATOM 1875 N N . ASP A 1 249 ? -9.458 7.470 8.300 1.00 97.50 249 ASP A N 1
ATOM 1876 C CA . ASP A 1 249 ? -10.733 7.069 8.882 1.00 97.50 249 ASP A CA 1
ATOM 1877 C C . ASP A 1 249 ? -10.473 6.209 10.125 1.00 97.50 249 ASP A C 1
ATOM 1879 O O . ASP A 1 249 ? -9.850 5.146 10.054 1.00 97.50 249 ASP A O 1
ATOM 1883 N N . GLY A 1 250 ? -10.834 6.734 11.297 1.00 96.06 250 GLY A N 1
ATOM 1884 C CA . GLY A 1 250 ? -10.461 6.140 12.579 1.00 96.06 250 GLY A CA 1
ATOM 1885 C C . GLY A 1 250 ? -8.955 5.838 12.658 1.00 96.06 250 GLY A C 1
ATOM 1886 O O . GLY A 1 250 ? -8.107 6.716 12.482 1.00 96.06 250 GLY A O 1
ATOM 1887 N N . ARG A 1 251 ? -8.618 4.569 12.904 1.00 97.69 251 ARG A N 1
ATOM 1888 C CA . ARG A 1 251 ? -7.235 4.064 13.001 1.00 97.69 251 ARG A CA 1
ATOM 1889 C C . ARG A 1 251 ? -6.565 3.765 11.656 1.00 97.69 251 ARG A C 1
ATOM 1891 O O . ARG A 1 251 ? -5.407 3.347 11.645 1.00 97.69 251 ARG A O 1
ATOM 1898 N N . TYR A 1 252 ? -7.290 3.883 10.551 1.00 98.19 252 TYR A N 1
ATOM 1899 C CA . TYR A 1 252 ? -6.824 3.500 9.226 1.00 98.19 252 TYR A CA 1
ATOM 1900 C C . TYR A 1 252 ? -6.410 4.744 8.454 1.00 98.19 252 TYR A C 1
ATOM 1902 O O . TYR A 1 252 ? -7.148 5.727 8.377 1.00 98.19 252 TYR A O 1
ATOM 1910 N N . VAL A 1 253 ? -5.216 4.705 7.873 1.00 98.00 253 VAL A N 1
ATOM 1911 C CA . VAL A 1 253 ? -4.743 5.744 6.961 1.00 98.00 253 VAL A CA 1
ATOM 1912 C C . VAL A 1 253 ? -4.374 5.096 5.640 1.00 98.00 253 VAL A C 1
ATOM 1914 O O . VAL A 1 253 ? -3.542 4.195 5.605 1.00 98.00 253 VAL A O 1
ATOM 1917 N N . LEU A 1 254 ? -5.008 5.552 4.568 1.00 98.12 254 LEU A N 1
ATOM 1918 C CA . LEU A 1 254 ? -4.833 5.078 3.201 1.00 98.12 254 LEU A CA 1
ATOM 1919 C C . LEU A 1 254 ? -4.168 6.173 2.368 1.00 98.12 254 LEU A C 1
ATOM 1921 O O . LEU A 1 254 ? -4.482 7.348 2.534 1.00 98.12 254 LEU A O 1
ATOM 1925 N N . TRP A 1 255 ? -3.271 5.809 1.462 1.00 98.19 255 TRP A N 1
ATOM 1926 C CA . TRP A 1 255 ? -2.667 6.718 0.481 1.00 98.19 255 TRP A CA 1
ATOM 1927 C C . TRP A 1 255 ? -2.230 5.927 -0.748 1.00 98.19 255 TRP A C 1
ATOM 1929 O O . TRP A 1 255 ? -2.201 4.702 -0.714 1.00 98.19 255 TRP A O 1
ATOM 1939 N N . GLY A 1 256 ? -1.874 6.605 -1.834 1.00 97.12 256 GLY A N 1
ATOM 1940 C CA . GLY A 1 256 ? -1.436 5.928 -3.047 1.00 97.12 256 GLY A CA 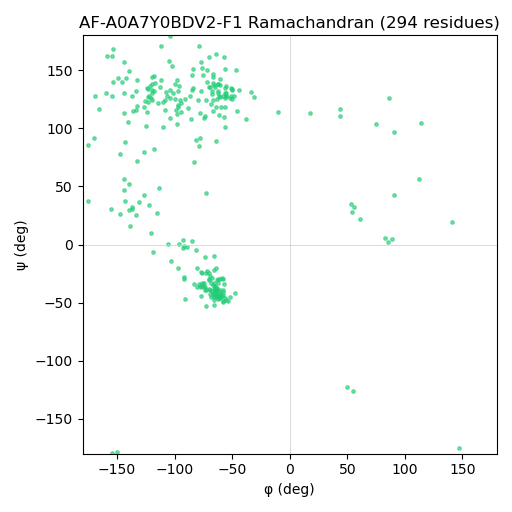1
ATOM 1941 C C . GLY A 1 256 ? -1.809 6.648 -4.330 1.00 97.12 256 GLY A C 1
ATOM 1942 O O . GLY A 1 256 ? -2.326 7.769 -4.332 1.00 97.12 256 GLY A O 1
ATOM 1943 N N . THR A 1 257 ? -1.502 5.990 -5.437 1.00 96.88 257 THR A N 1
ATOM 1944 C CA . THR A 1 257 ? -1.702 6.517 -6.790 1.00 96.88 257 THR A CA 1
ATOM 1945 C C . THR A 1 257 ? -3.139 6.298 -7.275 1.00 96.88 257 THR A C 1
ATOM 1947 O O . THR A 1 257 ? -3.706 7.212 -7.878 1.00 96.88 257 THR A O 1
ATOM 1950 N N . ASP A 1 258 ? -3.780 5.192 -6.877 1.00 97.50 258 ASP A N 1
ATOM 1951 C CA . ASP A 1 258 ? -5.179 4.901 -7.203 1.00 97.50 258 ASP A CA 1
ATOM 1952 C C . ASP A 1 258 ? -6.140 5.629 -6.252 1.00 97.50 258 ASP A C 1
ATOM 1954 O O . ASP A 1 258 ? -6.547 5.148 -5.189 1.00 97.50 258 ASP A O 1
ATOM 1958 N N . LYS A 1 259 ? -6.511 6.843 -6.654 1.00 97.62 259 LYS A N 1
ATOM 1959 C CA . LYS A 1 259 ? -7.441 7.698 -5.912 1.00 97.62 259 LYS A CA 1
ATOM 1960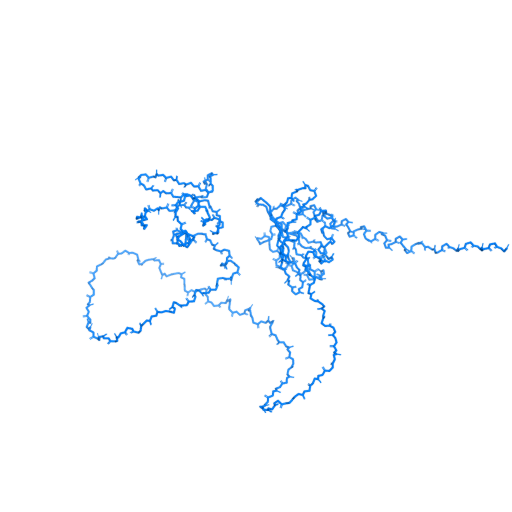 C C . LYS A 1 259 ? -8.836 7.083 -5.768 1.00 97.62 259 LYS A C 1
ATOM 1962 O O . LYS A 1 259 ? -9.517 7.388 -4.782 1.00 97.62 259 LYS A O 1
ATOM 1967 N N . GLU A 1 260 ? -9.288 6.322 -6.760 1.00 97.88 260 GLU A N 1
ATOM 1968 C CA . GLU A 1 260 ? -10.653 5.800 -6.819 1.00 97.88 260 GLU A CA 1
ATOM 1969 C C . GLU A 1 260 ? -10.808 4.684 -5.794 1.00 97.88 260 GLU A C 1
ATOM 1971 O O . GLU A 1 260 ? -11.616 4.825 -4.869 1.00 97.88 260 GLU A O 1
ATOM 1976 N N . ARG A 1 261 ? -9.919 3.688 -5.840 1.00 97.69 261 ARG A N 1
ATOM 1977 C CA . ARG A 1 261 ? -9.914 2.567 -4.898 1.00 97.69 261 ARG A CA 1
ATOM 1978 C C . ARG A 1 261 ? -9.660 3.004 -3.453 1.00 97.69 261 ARG A C 1
ATOM 1980 O O . ARG A 1 261 ? -10.343 2.553 -2.536 1.00 97.69 261 ARG A O 1
ATOM 1987 N N . ILE A 1 262 ? -8.769 3.977 -3.220 1.00 98.25 262 ILE A N 1
ATOM 1988 C CA . ILE A 1 262 ? -8.602 4.592 -1.883 1.00 98.25 262 ILE A CA 1
ATOM 1989 C C . ILE A 1 262 ? -9.918 5.209 -1.388 1.00 98.25 262 ILE A C 1
ATOM 1991 O O . ILE A 1 262 ? -10.264 5.112 -0.205 1.00 98.25 262 ILE A O 1
ATOM 1995 N N . GLY A 1 263 ? -10.653 5.876 -2.281 1.00 98.12 263 GLY A N 1
ATOM 1996 C CA . GLY A 1 263 ? -11.954 6.458 -1.976 1.00 98.12 263 GLY A CA 1
ATOM 1997 C C . GLY A 1 263 ? -12.999 5.406 -1.610 1.00 98.12 263 GLY A C 1
ATOM 1998 O O . GLY A 1 263 ? -13.764 5.632 -0.674 1.00 98.12 263 GLY A O 1
ATOM 1999 N N . GLU A 1 264 ? -13.015 4.276 -2.311 1.00 98.00 264 GLU A N 1
ATOM 2000 C CA . GLU A 1 264 ? -13.912 3.145 -2.054 1.00 98.00 264 GLU A CA 1
ATOM 2001 C C . GLU A 1 264 ? -13.625 2.487 -0.706 1.00 98.00 264 GLU A C 1
ATOM 2003 O O . GLU A 1 264 ? -14.517 2.429 0.139 1.00 98.00 264 GLU A O 1
ATOM 2008 N N . TYR A 1 265 ? -12.371 2.126 -0.431 1.00 98.12 265 TYR A N 1
ATOM 2009 C CA . TYR A 1 265 ? -11.979 1.563 0.865 1.00 98.12 265 TYR A CA 1
ATOM 2010 C C . TYR A 1 265 ? -12.305 2.491 2.036 1.00 98.12 265 TYR A C 1
ATOM 2012 O O . TYR A 1 265 ? -12.783 2.043 3.077 1.00 98.12 265 TYR A O 1
ATOM 2020 N N . THR A 1 266 ? -12.113 3.801 1.861 1.00 98.12 266 THR A N 1
ATOM 2021 C CA . THR A 1 266 ? -12.487 4.782 2.891 1.00 98.12 266 THR A CA 1
ATOM 2022 C C . THR A 1 266 ? -14.000 4.798 3.136 1.00 98.12 266 THR A C 1
ATOM 2024 O O . THR A 1 266 ? -14.431 4.934 4.276 1.00 98.12 266 THR A O 1
ATOM 2027 N N . LYS A 1 267 ? -14.830 4.659 2.092 1.00 98.00 267 LYS A N 1
ATOM 2028 C CA . LYS A 1 267 ? -16.291 4.588 2.260 1.00 98.00 267 LYS A CA 1
ATOM 2029 C C . LYS A 1 267 ? -16.711 3.319 2.996 1.00 98.00 267 LYS A C 1
ATOM 2031 O O . LYS A 1 267 ? -17.537 3.413 3.896 1.00 98.00 267 LYS A O 1
ATOM 2036 N N . LEU A 1 268 ? -16.118 2.174 2.657 1.00 97.25 268 LEU A N 1
ATOM 2037 C CA . LEU A 1 268 ? -16.411 0.894 3.312 1.00 97.25 268 LEU A CA 1
ATOM 2038 C C . LEU A 1 268 ? -16.078 0.940 4.808 1.00 97.25 268 LEU A C 1
ATOM 2040 O O . LEU A 1 268 ? -16.877 0.494 5.629 1.00 97.25 268 LEU A O 1
ATOM 2044 N N . LEU A 1 269 ? -14.953 1.564 5.173 1.00 96.81 269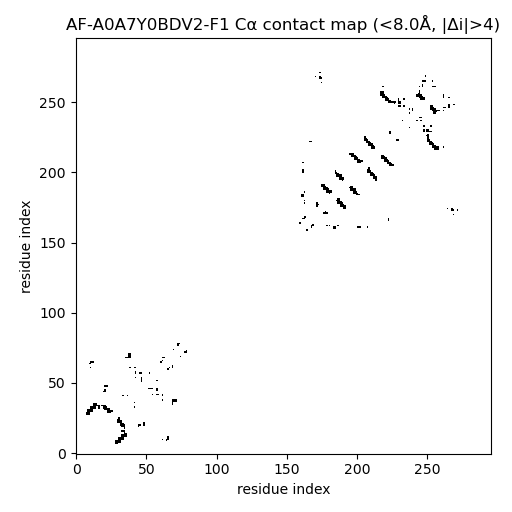 LEU A N 1
ATOM 2045 C CA . LEU A 1 269 ? -14.593 1.831 6.571 1.00 96.81 269 LEU A CA 1
ATOM 2046 C C . LEU A 1 269 ? -15.663 2.669 7.290 1.00 96.81 269 LEU A C 1
ATOM 2048 O O . LEU A 1 269 ? -16.177 2.268 8.334 1.00 96.81 269 LEU A O 1
ATOM 2052 N N . GLN A 1 270 ? -16.087 3.773 6.674 1.00 96.50 270 GLN A N 1
ATOM 2053 C CA . GLN A 1 270 ? -17.114 4.655 7.235 1.00 96.50 270 GLN A CA 1
ATOM 2054 C C . GLN A 1 270 ? -18.477 3.977 7.385 1.00 96.50 270 GLN A C 1
ATOM 2056 O O . GLN A 1 270 ? -19.226 4.268 8.320 1.00 96.50 270 GLN A O 1
ATOM 2061 N N . GLU A 1 271 ? -18.846 3.118 6.440 1.00 95.69 271 GLU A N 1
ATOM 2062 C CA . GLU A 1 271 ? -20.091 2.355 6.483 1.00 95.69 271 GLU A CA 1
ATOM 2063 C C . GLU A 1 271 ? -20.057 1.297 7.589 1.00 95.69 271 GLU A C 1
ATOM 2065 O O . GLU A 1 271 ? -21.024 1.193 8.352 1.00 95.69 271 GLU A O 1
ATOM 2070 N N . ALA A 1 272 ? -18.935 0.590 7.745 1.00 93.06 272 ALA A N 1
ATOM 2071 C CA . ALA A 1 272 ? -18.740 -0.385 8.813 1.00 93.06 272 ALA A CA 1
ATOM 2072 C C . ALA A 1 272 ? -18.837 0.260 10.209 1.00 93.06 272 ALA A C 1
ATOM 2074 O O . ALA A 1 272 ? -19.537 -0.259 11.086 1.00 93.06 272 ALA A O 1
ATOM 2075 N N . ASP A 1 273 ? -18.239 1.440 10.397 1.00 89.44 273 ASP A N 1
ATOM 2076 C CA . ASP A 1 273 ? -18.293 2.176 11.666 1.00 89.44 273 ASP A CA 1
ATOM 2077 C C . ASP A 1 273 ? -19.716 2.651 12.017 1.00 89.44 273 ASP A C 1
ATOM 2079 O O . ASP A 1 273 ? -20.139 2.589 13.180 1.00 89.44 273 ASP A O 1
ATOM 2083 N N . ARG A 1 274 ? -20.502 3.075 11.016 1.00 88.06 274 ARG A N 1
ATOM 2084 C CA . ARG A 1 274 ? -21.920 3.451 11.197 1.00 88.06 274 ARG A CA 1
ATOM 2085 C C . ARG A 1 274 ? -22.811 2.240 11.492 1.00 88.06 274 ARG A C 1
ATOM 2087 O O . ARG A 1 274 ? -23.731 2.336 12.311 1.00 88.06 274 ARG A O 1
ATOM 2094 N N . GLY A 1 275 ? -22.544 1.106 10.843 1.00 74.88 275 GLY A N 1
ATOM 2095 C CA . GLY A 1 275 ? -23.264 -0.151 11.055 1.00 74.88 275 GLY A CA 1
ATOM 2096 C C . GLY A 1 275 ? -23.066 -0.702 12.469 1.00 74.88 275 GLY A C 1
ATOM 2097 O O . GLY A 1 275 ? -24.043 -1.040 13.140 1.00 74.88 275 GLY A O 1
ATOM 2098 N N . GLY A 1 276 ? -21.829 -0.679 12.976 1.00 61.44 276 GLY A N 1
ATOM 2099 C CA . GLY A 1 276 ? -21.498 -1.158 14.325 1.00 61.44 276 GLY A CA 1
ATOM 2100 C C . GLY A 1 276 ? -22.177 -0.378 15.460 1.00 61.44 276 GLY A C 1
ATOM 2101 O O . GLY A 1 276 ? -22.517 -0.950 16.497 1.00 61.44 276 GLY A O 1
ATOM 2102 N N . HIS A 1 277 ? -22.457 0.913 15.259 1.00 52.94 277 HIS A N 1
ATOM 2103 C CA . HIS A 1 277 ? -23.180 1.734 16.239 1.00 52.94 277 HIS A CA 1
ATOM 2104 C C . HIS A 1 277 ? -24.695 1.476 16.253 1.00 52.94 277 HIS A C 1
ATOM 2106 O O . HIS A 1 277 ? -25.357 1.701 17.271 1.00 52.94 277 HIS A O 1
ATOM 2112 N N . SER A 1 278 ? -25.254 0.973 15.150 1.00 53.75 278 SER A N 1
ATOM 2113 C CA . SER A 1 278 ? -26.699 0.775 15.004 1.00 53.75 278 SER A CA 1
ATOM 2114 C C . SER A 1 278 ? -27.197 -0.474 15.744 1.00 53.75 278 SER A C 1
ATOM 2116 O O . SER A 1 278 ? -28.258 -0.434 16.373 1.00 53.75 278 SER A O 1
ATOM 2118 N N . ASP A 1 279 ? -26.409 -1.552 15.775 1.00 50.53 279 ASP A N 1
ATOM 2119 C CA . ASP A 1 279 ? -26.772 -2.777 16.504 1.00 50.53 279 ASP A CA 1
ATOM 2120 C C . ASP A 1 279 ? -26.587 -2.649 18.025 1.00 50.53 279 ASP A C 1
ATOM 2122 O O . ASP A 1 279 ? -27.401 -3.163 18.800 1.00 50.53 279 ASP A O 1
ATOM 2126 N N . ALA A 1 280 ? -25.595 -1.876 18.483 1.00 50.91 280 ALA A N 1
ATOM 2127 C CA . ALA A 1 280 ? -25.394 -1.608 19.909 1.00 50.91 280 ALA A CA 1
ATOM 2128 C C . ALA A 1 280 ? -26.510 -0.734 20.514 1.00 50.91 280 ALA A C 1
ATOM 2130 O O . ALA A 1 280 ? -26.889 -0.922 21.675 1.00 50.91 280 ALA A O 1
ATOM 2131 N N . SER A 1 281 ? -27.080 0.191 19.731 1.00 49.53 281 SER A N 1
ATOM 2132 C CA . SER A 1 281 ? -28.215 1.005 20.174 1.00 49.53 281 SER A CA 1
ATOM 2133 C C . SER A 1 281 ? -29.527 0.209 20.184 1.00 49.53 281 SER A C 1
ATOM 2135 O O . SER A 1 281 ? -30.328 0.384 21.099 1.00 49.53 281 SER A O 1
ATOM 2137 N N . ARG A 1 282 ? -29.734 -0.724 19.242 1.00 49.81 282 ARG A N 1
ATOM 2138 C CA . ARG A 1 282 ? -30.921 -1.605 19.212 1.00 49.81 282 ARG A CA 1
ATOM 2139 C C . ARG A 1 282 ? -30.939 -2.655 20.325 1.00 49.81 282 ARG A C 1
ATOM 2141 O O . ARG A 1 282 ? -32.015 -3.039 20.782 1.00 49.81 282 ARG A O 1
ATOM 2148 N N . ALA A 1 283 ? -29.772 -3.112 20.781 1.00 51.00 283 ALA A N 1
ATOM 2149 C CA . ALA A 1 283 ? -29.671 -4.084 21.870 1.00 51.00 283 ALA A CA 1
ATOM 2150 C C . ALA A 1 283 ? -30.068 -3.509 23.245 1.00 51.00 283 ALA A C 1
ATOM 2152 O O . ALA A 1 283 ? -30.508 -4.267 24.108 1.00 51.00 283 ALA A O 1
ATOM 2153 N N . ARG A 1 284 ? -29.973 -2.186 23.454 1.00 55.22 284 ARG A N 1
ATOM 2154 C CA . ARG A 1 284 ? -30.372 -1.540 24.722 1.00 55.22 284 ARG A CA 1
ATOM 2155 C C . ARG A 1 284 ? -31.879 -1.298 24.861 1.00 55.22 284 ARG A C 1
ATOM 2157 O O . ARG A 1 284 ? -32.349 -1.202 25.989 1.00 55.22 284 ARG A O 1
ATOM 2164 N N . ASP A 1 285 ? -32.633 -1.284 23.762 1.00 54.97 285 ASP A N 1
ATOM 2165 C CA . ASP A 1 285 ? -34.092 -1.069 23.783 1.00 54.97 285 ASP A CA 1
ATOM 2166 C C . ASP A 1 285 ? -34.923 -2.362 23.837 1.00 54.97 285 ASP A C 1
ATOM 2168 O O . ASP A 1 285 ? -36.150 -2.326 23.978 1.00 54.97 285 ASP A O 1
ATOM 2172 N N . ARG A 1 286 ? -34.287 -3.540 23.797 1.00 48.34 286 ARG A N 1
ATOM 2173 C CA . ARG A 1 286 ? -34.980 -4.808 24.064 1.00 48.34 286 ARG A CA 1
ATOM 2174 C C . ARG A 1 286 ? -35.152 -5.010 25.568 1.00 48.34 286 ARG A C 1
ATOM 2176 O O . ARG A 1 286 ? -34.382 -5.709 26.221 1.00 48.34 286 ARG A O 1
ATOM 2183 N N . LYS A 1 287 ? -36.222 -4.421 26.104 1.00 53.12 287 LYS A N 1
ATOM 2184 C CA . LYS A 1 287 ? -36.783 -4.784 27.411 1.00 53.12 287 LYS A CA 1
ATOM 2185 C C . LYS A 1 287 ? -36.994 -6.312 27.439 1.00 53.12 287 LYS A C 1
ATOM 2187 O O . LYS A 1 287 ? -37.601 -6.832 26.498 1.00 53.12 287 LYS A O 1
ATOM 2192 N N . PRO A 1 288 ? -36.496 -7.045 28.450 1.00 50.72 288 PRO A N 1
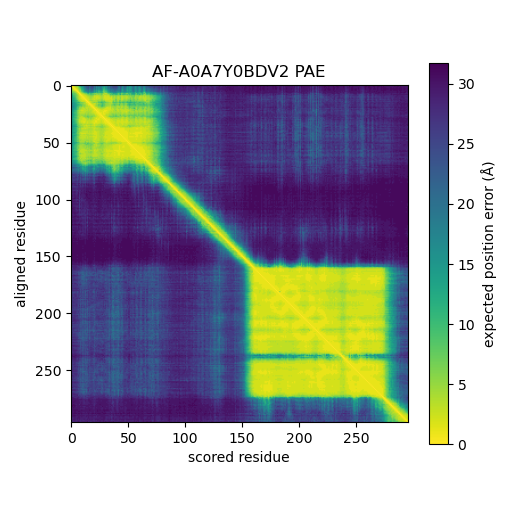ATOM 2193 C CA . PRO A 1 288 ? -36.631 -8.495 28.495 1.00 50.72 288 PRO A CA 1
ATOM 2194 C C . PRO A 1 288 ? -38.115 -8.865 28.503 1.00 50.72 288 PRO A C 1
ATOM 2196 O O . PRO A 1 288 ? -38.864 -8.471 29.399 1.00 50.72 288 PRO A O 1
ATOM 2199 N N . PHE A 1 289 ? -38.543 -9.595 27.474 1.00 50.88 289 PHE A N 1
ATOM 2200 C CA . PHE A 1 289 ? -39.851 -10.232 27.459 1.00 50.88 289 PHE A CA 1
ATOM 2201 C C . PHE A 1 289 ? -39.856 -11.275 28.577 1.00 50.88 289 PHE A C 1
ATOM 2203 O O . PHE A 1 289 ? -39.032 -12.190 28.581 1.00 50.88 289 PHE A O 1
ATOM 2210 N N . ALA A 1 290 ? -40.745 -11.091 29.551 1.00 57.56 290 ALA A N 1
ATOM 2211 C CA . ALA A 1 290 ? -40.948 -12.042 30.631 1.00 57.56 290 ALA A CA 1
ATOM 2212 C C . ALA A 1 290 ? -41.258 -13.425 30.040 1.00 57.56 290 ALA A C 1
ATOM 2214 O O . ALA A 1 290 ? -42.106 -13.552 29.153 1.00 57.56 290 ALA A O 1
ATOM 2215 N N . ALA A 1 291 ? -40.543 -14.445 30.515 1.00 56.19 291 ALA A N 1
ATOM 2216 C CA . ALA A 1 291 ? -40.768 -15.822 30.106 1.00 56.19 291 ALA A CA 1
ATOM 2217 C C . ALA A 1 291 ? -42.208 -16.247 30.462 1.00 56.19 291 ALA A C 1
ATOM 2219 O O . ALA A 1 291 ? -42.679 -15.923 31.558 1.00 56.19 291 ALA A O 1
ATOM 2220 N N . PRO A 1 292 ? -42.919 -16.951 29.565 1.00 58.91 292 PRO A N 1
ATOM 2221 C CA . PRO A 1 292 ? -44.248 -17.457 29.871 1.00 58.91 292 PRO A CA 1
ATOM 2222 C C . PRO A 1 292 ? -44.174 -18.534 30.969 1.00 58.91 292 PRO A C 1
ATOM 2224 O O . PRO A 1 292 ? -43.211 -19.305 31.006 1.00 58.91 292 PRO A O 1
ATOM 2227 N N . PRO A 1 293 ? -45.172 -18.599 31.870 1.00 65.00 293 PRO A N 1
ATOM 2228 C CA . PRO A 1 293 ? -45.192 -19.571 32.955 1.00 65.00 293 PRO A CA 1
ATOM 2229 C C . PRO A 1 293 ? -45.330 -20.997 32.411 1.00 65.00 293 PRO A C 1
ATOM 2231 O O . PRO A 1 293 ? -46.124 -21.260 31.505 1.00 65.00 293 PRO A O 1
ATOM 2234 N N . HIS A 1 294 ? -44.555 -21.918 32.983 1.00 58.12 294 HIS A N 1
ATOM 2235 C CA . HIS A 1 294 ? -44.648 -23.342 32.680 1.00 58.12 294 HIS A CA 1
ATOM 2236 C C . HIS A 1 294 ? -46.006 -23.907 33.134 1.00 58.12 294 HIS A C 1
ATOM 2238 O O . HIS A 1 294 ? -46.435 -23.606 34.252 1.00 58.12 294 HIS A O 1
ATOM 2244 N N . PRO A 1 295 ? -46.678 -24.724 32.304 1.00 70.12 295 PRO A N 1
ATOM 2245 C CA . PRO A 1 295 ? -47.869 -25.448 32.728 1.00 70.12 295 PRO A CA 1
ATOM 2246 C C . PRO A 1 295 ? -47.491 -26.587 33.690 1.00 70.12 295 PRO A C 1
ATOM 2248 O O . PRO A 1 295 ? -46.471 -27.251 33.492 1.00 70.12 295 PRO A O 1
ATOM 2251 N N . ILE A 1 296 ? -48.316 -26.758 34.728 1.00 73.50 296 ILE A N 1
ATOM 2252 C CA . ILE A 1 296 ? -48.264 -27.829 35.741 1.00 73.50 296 ILE A CA 1
ATOM 2253 C C . ILE A 1 296 ? -48.948 -29.079 35.193 1.00 73.50 296 ILE A C 1
ATOM 2255 O O . ILE A 1 296 ? -50.037 -28.915 34.595 1.00 73.50 296 ILE A O 1
#

pLDDT: mean 73.85, std 22.78, range [32.41, 98.5]

Sequence (296 aa):
MNGRPTEKFDIVVEKKFPADVALINLNGVQTLFLRPQTFRSAVENVRNAVAGVTLEAAEAMIREQCPEFVDIDNLLGTSLPAPPPVDRTPAPSAPDVAKRRPPRRSGVRRRQALLVAALLPALAASWALGRYTHVIDAPTAAGSPSSAPAPAGTAPGAPAAPFKDKRFQFFSDISSIDCNPVSTLAAECTDADGMVMSTKAATGPDSTVFTFSYGSEGIGLRVFYDEEYARTWARQDGSREMYPNLRQDGRYVLWGTDKERIGEYTKLLQEADRGGHSDASRARDRKPFAAPPHPI

Secondary structure (DSSP, 8-state):
--------PEEEE-TT-SSSEEEEEETTEEEEEE-S--HHHHHHHHHHHSTT--HHHHHHHHHHH-TTS--HHHHTT--PPPPP-S----PPP-------PPPP------SSSSSSSSS-SSSSSSS-SSS---------S------PPPP-S-PPPSPPPGGG-HHHHHHHHHHT-EEEEEETTEEEEE-TTS-EEEEEEEE-SSEEEEEEEETTEEEEEEEES-HHHHHHHHHHT--TTTSTT-EEETTEEEEES-HHHHHHHHHHHHHHHHHHHHHHHHHHS-PPPPPPPPP-

Mean predicted aligned error: 20.92 Å

Nearest PDB structures (foldseek):
  8h3x-assembly1_C  TM=3.783E-01  e=2.057E-01  Bacteroides fragilis
  5bvs-assembly2_B  TM=6.203E-01  e=6.048E+00  Pygoscelis papua
  1pmp-assembly3_B  TM=5.165E-01  e=5.371E+00  Bos taurus

Solvent-accessible surface area (backbone atoms only — not comparable to full-atom values): 19113 Å² total; per-residue (Å²): 132,86,79,72,79,81,72,76,68,49,69,44,80,37,91,83,54,95,51,74,61,46,82,44,76,57,95,88,35,48,32,38,40,34,38,87,61,53,43,67,58,50,32,53,47,47,39,71,72,40,84,88,54,50,72,69,56,31,47,51,50,43,62,72,66,39,74,81,47,64,44,62,44,62,77,67,71,62,64,70,76,77,75,76,80,90,78,73,79,85,78,81,91,78,80,96,75,78,95,77,85,82,83,90,76,86,91,84,87,92,83,86,87,85,86,88,87,86,86,82,91,86,87,90,82,84,88,86,83,91,80,83,90,75,82,85,80,89,79,83,85,88,79,91,77,93,78,90,80,84,91,79,76,84,72,78,68,78,78,64,49,60,86,70,26,70,70,50,41,52,53,28,60,69,54,48,39,50,69,50,71,79,48,77,46,32,27,47,27,30,38,73,88,67,52,67,24,50,31,39,51,48,80,57,98,60,34,36,37,37,41,38,38,43,96,95,39,36,41,39,39,37,43,34,79,43,42,69,57,35,52,48,44,53,71,72,70,53,44,66,88,84,32,36,69,60,46,75,57,71,31,38,36,36,24,29,71,49,54,64,62,51,52,49,52,52,48,44,52,55,49,51,58,55,52,60,55,53,56,62,58,56,63,73,70,60,70,82,78,78,78,79,82,81,87,130

Radius of gyration: 30.9 Å; Cα contacts (8 Å, |Δi|>4): 305; chains: 1; bounding box: 111×59×78 Å